Protein AF-A0A067TFC3-F1 (afdb_monomer_lite)

pLDDT: mean 70.79, std 16.37, range [31.55, 97.94]

Radius of gyration: 23.98 Å; chains: 1; bounding box: 52×53×64 Å

Organism: Galerina marginata (strain CBS 339.88) (NCBI:txid685588)

Foldseek 3Di:
DKFFFADDPNDTPDGQEDDDDAAQWEWEWEDDDNTIYIDHIDGDHHQKYKYAYAHQAFTKMFDADQDPPRDGDGDDIDGGQGHRHMDIDRQFDWDWDADDPQDDPPDDPPDDRPGPTQDTHGPSPADPDWDKDWDADPVRDIHIDIDPRCDPDDFDFDDPDPWKTKGWDFADQWEKEFAQDQAKKWKWKPPQDPPDDDTDTDIAHHRGMDIGGHDDWDFIWIWIDDPPDTDTDTDTHGIYIYIHTD

Structure (mmCIF, N/CA/C/O backbone):
data_AF-A0A067TFC3-F1
#
_entry.id   AF-A0A067TFC3-F1
#
loop_
_atom_site.group_PDB
_atom_site.id
_atom_site.type_symbol
_atom_site.label_atom_id
_atom_site.label_alt_id
_atom_site.label_comp_id
_atom_site.label_asym_id
_atom_site.label_entity_id
_atom_site.label_seq_id
_atom_site.pdbx_PDB_ins_code
_atom_site.Cartn_x
_atom_site.Cartn_y
_atom_site.Cartn_z
_atom_site.occupancy
_atom_site.B_iso_or_equiv
_atom_site.auth_seq_id
_atom_site.auth_comp_id
_atom_site.auth_asym_id
_atom_site.auth_atom_id
_atom_site.pdbx_PDB_model_num
ATOM 1 N N . MET A 1 1 ? 2.669 -1.774 -6.667 1.00 86.19 1 MET A N 1
ATOM 2 C CA . MET A 1 1 ? 4.027 -1.509 -7.199 1.00 86.19 1 MET A CA 1
ATOM 3 C C . MET A 1 1 ? 4.358 -2.564 -8.242 1.00 86.19 1 MET A C 1
ATOM 5 O O . MET A 1 1 ? 3.815 -3.659 -8.125 1.00 86.19 1 MET A O 1
ATOM 9 N N . PHE A 1 2 ? 5.259 -2.270 -9.180 1.00 90.62 2 PHE A N 1
ATOM 10 C CA . PHE A 1 2 ? 5.918 -3.289 -10.002 1.00 90.62 2 PHE A CA 1
ATOM 11 C C . PHE A 1 2 ? 7.381 -3.447 -9.591 1.00 90.62 2 PHE A C 1
ATOM 13 O O . PHE A 1 2 ? 8.010 -2.483 -9.161 1.00 90.62 2 PHE A O 1
ATOM 20 N N . ALA A 1 3 ? 7.910 -4.658 -9.730 1.00 90.81 3 ALA A N 1
ATOM 21 C CA . ALA A 1 3 ? 9.308 -4.985 -9.502 1.00 90.81 3 ALA A CA 1
ATOM 22 C C . ALA A 1 3 ? 9.831 -5.900 -10.615 1.00 90.81 3 ALA A C 1
ATOM 24 O O . ALA A 1 3 ? 9.120 -6.784 -11.090 1.00 90.81 3 ALA A O 1
ATOM 25 N N . SER A 1 4 ? 11.082 -5.696 -11.012 1.00 91.44 4 SER A N 1
ATOM 26 C CA . SER A 1 4 ? 11.842 -6.627 -11.839 1.00 91.44 4 SER A CA 1
ATOM 27 C C . SER A 1 4 ? 12.506 -7.615 -10.901 1.00 91.44 4 SER A C 1
ATOM 29 O O . SER A 1 4 ? 13.299 -7.202 -10.058 1.00 91.44 4 SER A O 1
ATOM 31 N N . VAL A 1 5 ? 12.195 -8.898 -11.025 1.00 87.12 5 VAL A N 1
ATOM 32 C CA . VAL A 1 5 ? 12.642 -9.932 -10.088 1.00 87.12 5 VAL A CA 1
ATOM 33 C C . VAL A 1 5 ? 13.413 -11.031 -10.796 1.00 87.12 5 VAL A C 1
ATOM 35 O O . VAL A 1 5 ? 13.107 -11.393 -11.927 1.00 87.12 5 VAL A O 1
ATOM 38 N N . GLN A 1 6 ? 14.379 -11.614 -10.095 1.00 80.56 6 GLN A N 1
ATOM 39 C CA . GLN A 1 6 ? 15.026 -12.846 -10.526 1.00 80.56 6 GLN A CA 1
ATOM 40 C C . GLN A 1 6 ? 14.565 -14.002 -9.640 1.00 80.56 6 GLN A C 1
ATOM 42 O O . GLN A 1 6 ? 14.693 -13.939 -8.415 1.00 80.56 6 GLN A O 1
ATOM 47 N N . VAL A 1 7 ? 14.047 -15.066 -10.255 1.00 68.81 7 VAL A N 1
ATOM 48 C CA . VAL A 1 7 ? 13.660 -16.295 -9.550 1.00 68.81 7 VAL A CA 1
ATOM 49 C C . VAL A 1 7 ? 14.725 -17.364 -9.779 1.00 68.81 7 VAL A C 1
ATOM 51 O O . VAL A 1 7 ? 15.078 -17.655 -10.917 1.00 68.81 7 VAL A O 1
ATOM 54 N N . ASN A 1 8 ? 15.235 -17.964 -8.704 1.00 68.62 8 ASN A N 1
ATOM 55 C CA . ASN A 1 8 ? 16.154 -19.101 -8.760 1.00 68.62 8 ASN A CA 1
ATOM 56 C C . ASN A 1 8 ? 15.687 -20.182 -7.783 1.00 68.62 8 ASN A C 1
ATOM 58 O O . ASN A 1 8 ? 15.404 -19.892 -6.620 1.00 68.62 8 ASN A O 1
ATOM 62 N N . ALA A 1 9 ? 15.588 -21.424 -8.260 1.00 66.19 9 ALA A N 1
ATOM 63 C CA . ALA A 1 9 ? 15.109 -22.569 -7.481 1.00 66.19 9 ALA A CA 1
ATOM 64 C C . ALA A 1 9 ? 13.787 -22.296 -6.722 1.00 66.19 9 ALA A C 1
ATOM 66 O O . ALA A 1 9 ? 13.619 -22.713 -5.580 1.00 66.19 9 ALA A O 1
ATOM 67 N N . GLY A 1 10 ? 12.863 -21.552 -7.345 1.00 59.19 10 GLY A N 1
ATOM 68 C CA . GLY A 1 10 ? 11.564 -21.195 -6.760 1.00 59.19 10 GLY A CA 1
ATOM 69 C C . GLY A 1 10 ? 11.588 -20.044 -5.748 1.00 59.19 10 GLY A C 1
ATOM 70 O O . GLY A 1 10 ? 10.529 -19.660 -5.263 1.00 59.19 10 GLY A O 1
ATOM 71 N N . ASN A 1 11 ? 12.753 -19.460 -5.458 1.00 62.19 11 ASN A N 1
ATOM 72 C CA . ASN A 1 11 ? 12.893 -18.316 -4.558 1.00 62.19 11 ASN A CA 1
ATOM 73 C C . ASN A 1 11 ? 13.151 -17.033 -5.347 1.00 62.19 11 ASN A C 1
ATOM 75 O O . ASN A 1 11 ? 13.903 -17.035 -6.322 1.00 62.19 11 ASN A O 1
ATOM 79 N N . ILE A 1 12 ? 12.568 -15.924 -4.894 1.00 65.06 12 ILE A N 1
ATOM 80 C CA . ILE A 1 12 ? 12.909 -14.592 -5.398 1.00 65.06 12 ILE A CA 1
ATOM 81 C C . ILE A 1 12 ? 14.262 -14.215 -4.795 1.00 65.06 12 ILE A C 1
ATOM 83 O O . ILE A 1 12 ? 14.391 -14.086 -3.582 1.00 65.06 12 ILE A O 1
ATOM 87 N N . VAL A 1 13 ? 15.281 -14.088 -5.640 1.00 63.25 13 VAL A N 1
ATOM 88 C CA . VAL A 1 13 ? 16.670 -13.874 -5.208 1.00 63.25 13 VAL A CA 1
ATOM 89 C C . VAL A 1 13 ? 16.984 -12.388 -5.054 1.00 63.25 13 VAL A C 1
ATOM 91 O O . VAL A 1 13 ? 17.809 -12.015 -4.226 1.00 63.25 13 VAL A O 1
ATOM 94 N N . SER A 1 14 ? 16.337 -11.531 -5.848 1.00 63.28 14 SER A N 1
ATOM 95 C CA . SER A 1 14 ? 16.530 -10.079 -5.820 1.00 63.28 14 SER A CA 1
ATOM 96 C C . SER A 1 14 ? 15.469 -9.373 -6.669 1.00 63.28 14 SER A C 1
ATOM 98 O O . SER A 1 14 ? 15.063 -9.904 -7.708 1.00 63.28 14 SER A O 1
ATOM 100 N N . ALA A 1 15 ? 15.054 -8.175 -6.242 1.00 61.31 15 ALA A N 1
ATOM 101 C CA . ALA A 1 15 ? 14.447 -7.189 -7.127 1.00 61.31 15 ALA A CA 1
ATOM 102 C C . ALA A 1 15 ? 15.552 -6.266 -7.672 1.00 61.31 15 ALA A C 1
ATOM 104 O O . ALA A 1 15 ? 16.223 -5.588 -6.896 1.00 61.31 15 ALA A O 1
ATOM 105 N N . MET A 1 16 ? 15.762 -6.256 -8.990 1.00 72.88 16 MET A N 1
ATOM 106 C CA . MET A 1 16 ? 16.801 -5.441 -9.640 1.00 72.88 16 MET A CA 1
ATOM 107 C C . MET A 1 16 ? 16.368 -3.987 -9.856 1.00 72.88 16 MET A C 1
ATOM 109 O O . MET A 1 16 ? 17.207 -3.096 -9.955 1.00 72.88 16 MET A O 1
ATOM 113 N N . ALA A 1 17 ? 15.060 -3.758 -9.934 1.00 88.06 17 ALA A N 1
ATOM 114 C CA . ALA A 1 17 ? 14.443 -2.445 -10.028 1.00 88.06 17 ALA A CA 1
ATOM 115 C C . ALA A 1 17 ? 12.996 -2.533 -9.554 1.00 88.06 17 ALA A C 1
ATOM 117 O O . ALA A 1 17 ? 12.361 -3.582 -9.686 1.00 88.06 17 ALA A O 1
ATOM 118 N N . ASP A 1 18 ? 12.453 -1.425 -9.071 1.00 90.88 18 ASP A N 1
ATOM 119 C CA . ASP A 1 18 ? 11.063 -1.341 -8.659 1.00 90.88 18 ASP A CA 1
ATOM 120 C C . ASP A 1 18 ? 10.479 0.054 -8.910 1.00 90.88 18 ASP A C 1
ATOM 122 O O . ASP A 1 18 ? 11.204 1.022 -9.154 1.00 90.88 18 ASP A O 1
ATOM 126 N N . THR A 1 19 ? 9.151 0.138 -8.947 1.00 90.44 19 THR A N 1
ATOM 127 C CA . THR A 1 19 ? 8.434 1.407 -9.064 1.00 90.44 19 THR A CA 1
ATOM 128 C C . THR A 1 19 ? 7.068 1.355 -8.393 1.00 90.44 19 THR A C 1
ATOM 130 O O . THR A 1 19 ? 6.313 0.377 -8.497 1.00 90.44 19 THR A O 1
ATOM 133 N N . VAL A 1 20 ? 6.715 2.448 -7.718 1.00 88.31 20 VAL A N 1
ATOM 134 C CA . VAL A 1 20 ? 5.352 2.676 -7.237 1.00 88.31 20 VAL A CA 1
ATOM 135 C C . VAL A 1 20 ? 4.473 3.004 -8.432 1.00 88.31 20 VAL A C 1
ATOM 137 O O . VAL A 1 20 ? 4.790 3.891 -9.212 1.00 88.31 20 VAL A O 1
ATOM 140 N N . ILE A 1 21 ? 3.345 2.313 -8.542 1.00 83.19 21 ILE A N 1
ATOM 141 C CA . ILE A 1 21 ? 2.355 2.514 -9.595 1.00 83.19 21 ILE A CA 1
ATOM 142 C C . ILE A 1 21 ? 0.960 2.472 -8.970 1.00 83.19 21 ILE A C 1
ATOM 144 O O . ILE A 1 21 ? 0.743 1.732 -8.004 1.00 83.19 21 ILE A O 1
ATOM 148 N N . SER A 1 22 ? 0.050 3.287 -9.495 1.00 84.12 22 SER A N 1
ATOM 149 C CA . SER A 1 22 ? -1.351 3.379 -9.071 1.00 84.12 22 SER A CA 1
ATOM 150 C C . SER A 1 22 ? -2.270 2.776 -10.124 1.00 84.12 22 SER A C 1
ATOM 152 O O . SER A 1 22 ? -1.914 2.723 -11.295 1.00 84.12 22 SER A O 1
ATOM 154 N N . ILE A 1 23 ? -3.466 2.349 -9.719 1.00 81.81 23 ILE A N 1
ATOM 155 C CA . ILE A 1 23 ? -4.477 1.827 -10.650 1.00 81.81 23 ILE A CA 1
ATOM 156 C C . ILE A 1 23 ? -4.798 2.883 -11.706 1.00 81.81 23 ILE A C 1
ATOM 158 O O . ILE A 1 23 ? -4.899 4.069 -11.388 1.00 81.81 23 ILE A O 1
ATOM 162 N N . GLY A 1 24 ? -4.965 2.457 -12.956 1.00 83.94 24 GLY A N 1
ATOM 163 C CA . GLY A 1 24 ? -5.121 3.373 -14.081 1.00 83.94 24 GLY A CA 1
ATOM 164 C C . GLY A 1 24 ? -3.798 3.827 -14.691 1.00 83.94 24 GLY A C 1
ATOM 165 O O . GLY A 1 24 ? -3.805 4.738 -15.519 1.00 83.94 24 GLY A O 1
ATOM 166 N N . GLN A 1 25 ? -2.662 3.271 -14.261 1.00 88.81 25 GLN A N 1
ATOM 167 C CA . GLN A 1 25 ? -1.340 3.663 -14.743 1.00 88.81 25 GLN A CA 1
ATOM 168 C C . GLN A 1 25 ? -0.598 2.500 -15.392 1.00 88.81 25 GLN A C 1
ATOM 170 O O . GLN A 1 25 ? -0.785 1.334 -15.049 1.00 88.81 25 GLN A O 1
ATOM 175 N N . GLN A 1 26 ? 0.322 2.871 -16.279 1.00 94.69 26 GLN A N 1
ATOM 176 C CA . GLN A 1 26 ? 1.249 1.969 -16.944 1.00 94.69 26 GLN A CA 1
ATOM 177 C C . GLN A 1 26 ? 2.702 2.412 -16.758 1.00 94.69 26 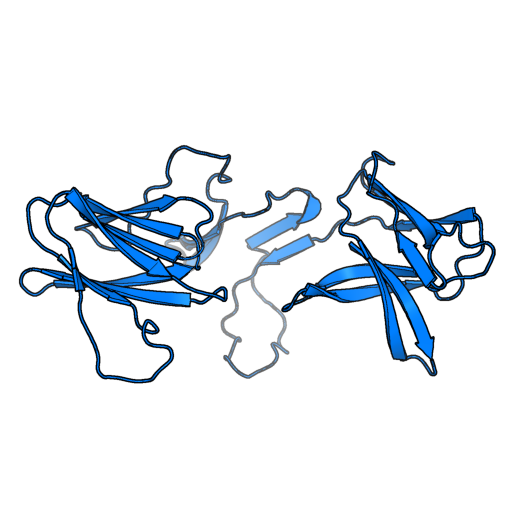GLN A C 1
ATOM 179 O O . GLN A 1 26 ? 3.001 3.600 -16.595 1.00 94.69 26 GLN A O 1
ATOM 184 N N . THR A 1 27 ? 3.624 1.458 -16.827 1.00 96.81 27 THR A N 1
ATOM 185 C CA . THR A 1 27 ? 5.073 1.693 -16.842 1.00 96.81 27 THR A CA 1
ATOM 186 C C . THR A 1 27 ? 5.780 0.747 -17.820 1.00 96.81 27 THR A C 1
ATOM 188 O O . THR A 1 27 ? 5.197 -0.199 -18.351 1.00 96.81 27 THR A O 1
ATOM 191 N N . GLN A 1 28 ? 7.060 1.011 -18.070 1.00 97.94 28 GLN A N 1
ATOM 192 C CA . GLN A 1 28 ? 7.926 0.203 -18.922 1.00 97.94 28 GLN A CA 1
ATOM 193 C C . GLN A 1 28 ? 9.222 -0.107 -18.184 1.00 97.94 28 GLN A C 1
ATOM 195 O O . GLN A 1 28 ? 9.845 0.809 -17.642 1.00 97.94 28 GLN A O 1
ATOM 200 N N . LEU A 1 29 ? 9.640 -1.371 -18.189 1.00 97.25 29 LEU A N 1
ATOM 201 C CA . LEU A 1 29 ? 10.974 -1.778 -17.758 1.00 97.25 29 LEU A CA 1
ATOM 202 C C . LEU A 1 29 ? 11.935 -1.628 -18.940 1.00 97.25 29 LEU A C 1
ATOM 204 O O . LEU A 1 29 ? 11.729 -2.248 -19.975 1.00 97.25 29 LEU A O 1
ATOM 208 N N . VAL A 1 30 ? 12.983 -0.824 -18.799 1.00 96.94 30 VAL A N 1
ATOM 209 C CA . VAL A 1 30 ? 13.967 -0.548 -19.857 1.00 96.94 30 VAL A CA 1
ATOM 210 C C . VAL A 1 30 ? 15.383 -0.825 -19.368 1.00 96.94 30 VAL A C 1
ATOM 212 O O . VAL A 1 30 ? 15.667 -0.736 -18.171 1.00 96.94 30 VAL A O 1
ATOM 215 N N . VAL A 1 31 ? 16.306 -1.093 -20.292 1.00 95.31 31 VAL A N 1
ATOM 216 C CA . VAL A 1 31 ? 17.741 -1.139 -19.973 1.00 95.31 31 VAL A CA 1
ATOM 217 C C . VAL A 1 31 ? 18.256 0.275 -19.699 1.00 95.31 31 VAL A C 1
ATOM 219 O O . VAL A 1 31 ? 17.983 1.218 -20.441 1.00 95.31 31 VAL A O 1
ATOM 222 N N . SER A 1 32 ? 19.022 0.440 -18.623 1.00 91.31 32 SER A N 1
ATOM 223 C CA . SER A 1 32 ? 19.658 1.708 -18.270 1.00 91.31 32 SER A CA 1
ATOM 224 C C . SER A 1 32 ? 20.907 1.474 -17.431 1.00 91.31 32 SER A C 1
ATOM 226 O O . SER A 1 32 ? 20.842 0.848 -16.379 1.00 91.31 32 SER A O 1
ATOM 228 N N . GLY A 1 33 ? 22.043 2.034 -17.857 1.00 79.94 33 GLY A N 1
ATOM 229 C CA . GLY A 1 33 ? 23.266 2.072 -17.045 1.00 79.94 33 GLY A CA 1
ATOM 230 C C . GLY A 1 33 ? 23.825 0.700 -16.645 1.00 79.94 33 GLY A C 1
ATOM 231 O O . GLY A 1 33 ? 24.342 0.567 -15.543 1.00 79.94 33 GLY A O 1
ATOM 232 N N . GLY A 1 34 ? 23.704 -0.316 -17.507 1.00 82.38 34 GLY A N 1
ATOM 233 C CA . GLY A 1 34 ? 24.191 -1.676 -17.231 1.00 82.38 34 GLY A CA 1
ATOM 234 C C . GLY A 1 34 ? 23.239 -2.554 -16.407 1.00 82.38 34 GLY A C 1
ATOM 235 O O . GLY A 1 34 ? 23.582 -3.694 -16.117 1.00 82.38 34 GLY A O 1
ATOM 236 N N . GLY A 1 35 ? 22.052 -2.050 -16.061 1.00 88.94 35 GLY A N 1
ATOM 237 C CA . GLY A 1 35 ? 20.969 -2.816 -15.446 1.00 88.94 35 GLY A CA 1
ATOM 238 C C . GLY A 1 35 ? 19.621 -2.478 -16.077 1.00 88.94 35 GLY A C 1
ATOM 239 O O . GLY A 1 35 ? 19.551 -1.994 -17.210 1.00 88.94 35 GLY A O 1
ATOM 240 N N . VAL A 1 36 ? 18.547 -2.703 -15.325 1.00 92.69 36 VAL A N 1
ATOM 241 C CA . VAL A 1 36 ? 17.178 -2.364 -15.727 1.00 92.69 36 VAL A CA 1
ATOM 242 C C . VAL A 1 36 ? 16.608 -1.276 -14.821 1.00 92.69 36 VAL A C 1
ATOM 244 O O . VAL A 1 36 ? 17.030 -1.121 -13.679 1.00 92.69 36 VAL A O 1
ATOM 247 N N . LYS A 1 37 ? 15.650 -0.502 -15.327 1.00 94.38 37 LYS A N 1
ATOM 248 C CA . LYS A 1 37 ? 14.876 0.465 -14.541 1.00 94.38 37 LYS A CA 1
ATOM 249 C C . LYS A 1 37 ? 13.455 0.551 -15.064 1.00 94.38 37 LYS A C 1
ATOM 251 O O . LYS A 1 37 ? 13.231 0.390 -16.261 1.00 94.38 37 LYS A O 1
ATOM 256 N N . PHE A 1 38 ? 12.516 0.894 -14.197 1.00 94.88 38 PHE A N 1
ATOM 257 C CA . PHE A 1 38 ? 11.198 1.312 -14.653 1.00 94.88 38 PHE A CA 1
ATOM 258 C C . PHE A 1 38 ? 11.201 2.792 -15.036 1.00 94.88 38 PHE A C 1
ATOM 260 O O . PHE A 1 38 ? 11.786 3.629 -14.345 1.00 94.88 38 PHE A O 1
ATOM 267 N N . ASN A 1 39 ? 10.515 3.125 -16.124 1.00 94.19 39 ASN A N 1
ATOM 268 C CA . ASN A 1 39 ? 10.167 4.506 -16.430 1.00 94.19 39 ASN A CA 1
ATOM 269 C C . ASN A 1 39 ? 9.143 5.038 -15.406 1.00 94.19 39 ASN A C 1
ATOM 271 O O . ASN A 1 39 ? 8.367 4.257 -14.840 1.00 94.19 39 ASN A O 1
ATOM 275 N N . PRO A 1 40 ? 9.088 6.362 -15.170 1.00 92.31 40 PRO A N 1
ATOM 276 C CA . PRO A 1 40 ? 8.030 6.953 -14.357 1.00 92.31 40 PRO A CA 1
ATOM 277 C C . PRO A 1 40 ? 6.641 6.528 -14.869 1.00 92.31 40 PRO A C 1
ATOM 279 O O . PRO A 1 40 ? 6.426 6.566 -16.084 1.00 92.31 40 PRO A O 1
ATOM 282 N N . PRO A 1 41 ? 5.708 6.116 -13.989 1.00 93.44 41 PRO A N 1
ATOM 283 C CA . PRO A 1 41 ? 4.374 5.718 -14.417 1.00 93.44 41 PRO A CA 1
ATOM 284 C C . PRO A 1 41 ? 3.646 6.834 -15.168 1.00 93.44 41 PRO A C 1
ATOM 286 O O . PRO A 1 41 ? 3.728 8.010 -14.809 1.00 93.44 41 PRO A O 1
ATOM 289 N N . THR A 1 42 ? 2.889 6.447 -16.187 1.00 91.25 42 THR A N 1
ATOM 290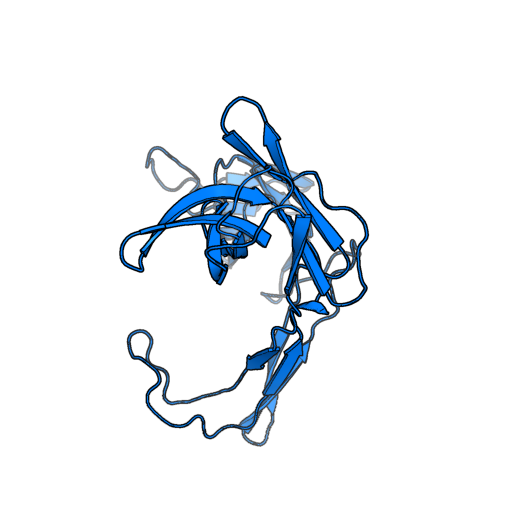 C CA . THR A 1 42 ? 2.037 7.334 -16.990 1.00 91.25 42 THR A CA 1
ATOM 291 C C . THR A 1 42 ? 0.602 6.816 -16.987 1.00 91.25 42 THR A C 1
ATOM 293 O O . THR A 1 42 ? 0.336 5.739 -16.457 1.00 91.25 42 THR A O 1
ATOM 296 N N . ALA A 1 43 ? -0.347 7.582 -17.527 1.00 90.88 43 ALA A N 1
ATOM 297 C CA . ALA A 1 43 ? -1.728 7.116 -17.647 1.00 90.88 43 ALA A CA 1
ATOM 298 C C . ALA A 1 43 ? -1.799 5.855 -18.531 1.00 90.88 43 ALA A C 1
ATOM 300 O O . ALA A 1 43 ? -1.204 5.822 -19.610 1.00 90.88 43 ALA A O 1
ATOM 301 N N . GLY A 1 44 ? -2.505 4.835 -18.048 1.00 90.75 44 GLY A N 1
ATOM 302 C CA . GLY A 1 44 ? -2.730 3.549 -18.708 1.00 90.75 44 GLY A CA 1
ATOM 303 C C . GLY A 1 44 ? -4.220 3.213 -18.763 1.00 90.75 44 GLY A C 1
ATOM 304 O O . GLY A 1 44 ? -5.064 4.114 -18.803 1.00 90.75 44 GLY A O 1
ATOM 305 N N . ASN A 1 45 ? -4.546 1.922 -18.753 1.00 85.62 45 ASN A N 1
ATOM 306 C CA . ASN A 1 45 ? -5.931 1.461 -18.796 1.00 85.62 45 ASN A CA 1
ATOM 307 C C . ASN A 1 45 ? -6.628 1.627 -17.442 1.00 85.62 45 ASN A C 1
ATOM 309 O O . ASN A 1 45 ? -6.088 1.288 -16.390 1.00 85.62 45 ASN A O 1
ATOM 313 N N . ALA A 1 46 ? -7.861 2.136 -17.457 1.00 79.81 46 ALA A N 1
ATOM 314 C CA . ALA A 1 46 ? -8.641 2.329 -16.240 1.00 79.81 46 ALA A CA 1
ATOM 315 C C . ALA A 1 46 ? -8.910 0.992 -15.528 1.00 79.81 46 ALA A C 1
ATOM 317 O O . ALA A 1 46 ? -9.415 0.057 -16.138 1.00 79.81 46 ALA A O 1
ATOM 318 N N . GLY A 1 47 ? -8.630 0.929 -14.223 1.00 75.69 47 GLY A N 1
ATOM 319 C CA . GLY A 1 47 ? -8.838 -0.279 -13.413 1.00 75.69 47 GLY A CA 1
ATOM 320 C C . GLY A 1 47 ? -7.660 -1.259 -13.410 1.00 75.69 47 GLY A C 1
ATOM 321 O O . GLY A 1 47 ? -7.641 -2.167 -12.581 1.00 75.69 47 GLY A O 1
ATOM 322 N N . GLU A 1 48 ? -6.652 -1.031 -14.250 1.00 82.69 48 GLU A N 1
ATOM 323 C CA . GLU A 1 48 ? -5.517 -1.936 -14.428 1.00 82.69 48 GLU A CA 1
ATOM 324 C C . GLU A 1 48 ? -4.205 -1.315 -13.929 1.00 82.69 48 GLU A C 1
ATOM 326 O O . GLU A 1 48 ? -4.072 -0.097 -13.755 1.00 82.69 48 GLU A O 1
ATOM 331 N N . LEU A 1 49 ? -3.239 -2.186 -13.652 1.00 87.25 49 LEU A N 1
ATOM 332 C CA . LEU A 1 49 ? -1.833 -1.855 -13.469 1.00 87.25 49 LEU A CA 1
ATOM 333 C C . LEU A 1 49 ? -1.056 -2.541 -14.587 1.00 87.25 49 LEU A C 1
ATOM 335 O O . LEU A 1 49 ? -1.023 -3.773 -14.623 1.00 87.25 49 LEU A O 1
ATOM 339 N N . ASP A 1 50 ? -0.379 -1.760 -15.428 1.00 93.06 50 ASP A N 1
ATOM 340 C CA . ASP A 1 50 ? 0.323 -2.312 -16.588 1.00 93.06 50 ASP A CA 1
ATOM 341 C C . ASP A 1 50 ? 1.838 -2.133 -16.473 1.00 93.06 50 ASP A C 1
ATOM 343 O O . ASP A 1 50 ? 2.342 -1.053 -16.141 1.00 93.06 50 ASP A O 1
ATOM 347 N N . ALA A 1 51 ? 2.587 -3.185 -16.795 1.00 95.94 51 ALA A N 1
ATOM 348 C CA . ALA A 1 51 ? 4.031 -3.107 -16.979 1.00 95.94 51 ALA A CA 1
ATOM 349 C C . ALA A 1 51 ? 4.441 -3.819 -18.262 1.00 95.94 51 ALA A C 1
ATOM 351 O O . ALA A 1 51 ? 4.171 -5.004 -18.440 1.00 95.94 51 ALA A O 1
ATOM 352 N N . THR A 1 52 ? 5.128 -3.095 -19.143 1.00 97.75 52 THR A N 1
ATOM 353 C CA . THR A 1 52 ? 5.669 -3.658 -20.385 1.00 97.75 52 THR A CA 1
ATOM 354 C C . THR A 1 52 ? 7.163 -3.888 -20.247 1.00 97.75 52 THR A C 1
ATOM 356 O O . THR A 1 52 ? 7.895 -2.993 -19.815 1.00 97.75 52 THR A O 1
ATOM 359 N N . ASN A 1 53 ? 7.627 -5.076 -20.617 1.00 97.19 53 ASN A N 1
ATOM 360 C CA . ASN A 1 53 ? 9.052 -5.341 -20.712 1.00 97.19 53 ASN A CA 1
ATOM 361 C C . ASN A 1 53 ? 9.603 -4.755 -22.022 1.00 97.19 53 ASN A C 1
ATOM 363 O O . ASN A 1 53 ? 9.168 -5.146 -23.092 1.00 97.19 53 ASN A O 1
ATOM 367 N N . MET A 1 54 ? 10.559 -3.834 -21.949 1.00 97.38 54 MET A N 1
ATOM 368 C CA . MET A 1 54 ? 11.205 -3.188 -23.099 1.00 97.38 54 MET A CA 1
ATOM 369 C C . MET A 1 54 ? 12.735 -3.333 -23.021 1.00 97.38 54 MET A C 1
ATOM 371 O O . MET A 1 54 ? 13.478 -2.428 -23.408 1.00 97.38 54 MET A O 1
ATOM 375 N N . THR A 1 55 ? 13.233 -4.425 -22.433 1.00 95.38 55 THR A N 1
ATOM 376 C CA . THR A 1 55 ? 14.674 -4.616 -22.205 1.00 95.38 55 THR A CA 1
ATOM 377 C C . THR A 1 55 ? 15.408 -5.298 -23.359 1.00 95.38 55 THR A C 1
ATOM 379 O O . THR A 1 55 ? 16.636 -5.324 -23.350 1.00 95.38 55 THR A O 1
ATOM 382 N N . GLY A 1 56 ? 14.686 -5.831 -24.348 1.00 94.31 56 GLY A N 1
ATOM 383 C CA . GLY A 1 56 ? 15.240 -6.643 -25.436 1.00 94.31 56 GLY A CA 1
ATOM 384 C C . GLY A 1 56 ? 15.401 -8.132 -25.106 1.00 94.31 56 GLY A C 1
ATOM 385 O O . GLY A 1 56 ? 15.669 -8.909 -26.012 1.00 94.31 56 GLY A O 1
ATOM 386 N N . GLU A 1 57 ? 15.193 -8.538 -23.852 1.00 92.69 57 GLU A N 1
ATOM 387 C CA . GLU A 1 57 ? 15.358 -9.913 -23.358 1.00 92.69 57 GLU A CA 1
ATOM 388 C C . GLU A 1 57 ? 14.170 -10.302 -22.470 1.00 92.69 57 GLU A C 1
ATOM 390 O O . GLU A 1 57 ? 13.472 -9.427 -21.955 1.00 92.69 57 GLU A O 1
ATOM 395 N N . ASP A 1 58 ? 13.957 -11.593 -22.220 1.00 92.12 58 ASP A N 1
ATOM 396 C CA . ASP A 1 58 ? 12.948 -12.047 -21.256 1.00 92.12 58 ASP A CA 1
ATOM 397 C C . ASP A 1 58 ? 13.280 -11.542 -19.842 1.00 92.12 58 ASP A C 1
ATOM 399 O O . ASP A 1 58 ? 14.434 -11.568 -19.406 1.00 92.12 58 ASP A O 1
ATOM 403 N N . GLN A 1 59 ? 12.266 -11.071 -19.110 1.00 91.56 59 GLN A N 1
ATOM 404 C CA . GLN A 1 59 ? 12.427 -10.564 -17.746 1.00 91.56 59 GLN A CA 1
ATOM 405 C C . GLN A 1 59 ? 11.418 -11.176 -16.785 1.00 91.56 59 GLN A C 1
ATOM 407 O O . GLN A 1 59 ? 10.251 -11.392 -17.119 1.00 91.56 59 GLN A O 1
ATOM 412 N N . GLY A 1 60 ? 11.861 -11.372 -15.545 1.00 89.94 60 GLY A N 1
ATOM 413 C CA . GLY A 1 60 ? 10.959 -11.629 -14.439 1.00 89.94 60 GLY A CA 1
ATOM 414 C C . GLY A 1 60 ? 10.320 -10.324 -13.974 1.00 89.94 60 GLY A C 1
ATOM 415 O O . GLY A 1 60 ? 11.020 -9.399 -13.565 1.00 89.94 60 GLY A O 1
ATOM 416 N N . LEU A 1 61 ? 8.995 -10.244 -14.003 1.00 91.56 61 LEU A N 1
ATOM 417 C CA . LEU A 1 61 ? 8.231 -9.111 -13.488 1.00 91.56 61 LEU A CA 1
ATOM 418 C C . LEU A 1 61 ? 7.320 -9.561 -12.353 1.00 91.56 61 LEU A C 1
ATOM 420 O O . LEU A 1 61 ? 6.829 -10.687 -12.333 1.00 91.56 61 LEU A O 1
ATOM 424 N N . ALA A 1 62 ? 7.063 -8.667 -11.411 1.00 89.12 62 ALA A N 1
ATOM 425 C CA . ALA A 1 62 ? 6.179 -8.933 -10.296 1.00 89.12 62 ALA A CA 1
ATOM 426 C C . ALA A 1 62 ? 5.346 -7.714 -9.924 1.00 89.12 62 ALA A C 1
ATOM 428 O O . ALA A 1 62 ? 5.839 -6.588 -9.969 1.00 89.12 62 ALA A O 1
ATOM 429 N N . VAL A 1 63 ? 4.110 -7.950 -9.485 1.00 86.75 63 VAL A N 1
ATOM 430 C CA . VAL A 1 63 ? 3.264 -6.937 -8.843 1.00 86.75 63 VAL A CA 1
ATOM 431 C C . VAL A 1 63 ? 3.160 -7.240 -7.354 1.00 86.75 63 VAL A C 1
ATOM 433 O O . VAL A 1 63 ? 3.093 -8.400 -6.941 1.00 86.75 63 VAL A O 1
ATOM 436 N N . GLY A 1 64 ? 3.161 -6.198 -6.530 1.00 82.00 64 GLY A N 1
ATOM 437 C CA . GLY A 1 64 ? 3.080 -6.351 -5.082 1.00 82.00 64 GLY A CA 1
ATOM 438 C C . GLY A 1 64 ? 3.015 -5.031 -4.329 1.00 82.00 64 GLY A C 1
ATOM 439 O O . GLY A 1 64 ? 2.624 -3.988 -4.873 1.00 82.00 64 GLY A O 1
ATOM 440 N N . PHE A 1 65 ? 3.423 -5.090 -3.066 1.00 78.69 65 PHE A N 1
ATOM 441 C CA . PHE A 1 65 ? 3.390 -3.977 -2.122 1.00 78.69 65 PHE A CA 1
ATOM 442 C C . PHE A 1 65 ? 4.799 -3.525 -1.761 1.00 78.69 65 PHE A C 1
ATOM 444 O O . PHE A 1 65 ? 5.730 -4.321 -1.791 1.00 78.69 65 PHE A O 1
ATOM 451 N N . ILE A 1 66 ? 4.941 -2.265 -1.354 1.00 75.88 66 ILE A N 1
ATOM 452 C CA . ILE A 1 66 ? 6.147 -1.832 -0.648 1.00 75.88 66 ILE A CA 1
ATOM 453 C C . ILE A 1 66 ? 6.002 -2.262 0.809 1.00 75.88 66 ILE A C 1
ATOM 455 O O . ILE A 1 66 ? 5.058 -1.854 1.485 1.00 75.88 66 ILE A O 1
ATOM 459 N N . GLY A 1 67 ? 6.914 -3.117 1.259 1.00 65.81 67 GLY A N 1
ATOM 460 C CA . GLY A 1 67 ? 7.017 -3.552 2.642 1.00 65.81 67 GLY A CA 1
ATOM 461 C C . GLY A 1 67 ? 7.654 -2.498 3.546 1.00 65.81 67 GLY A 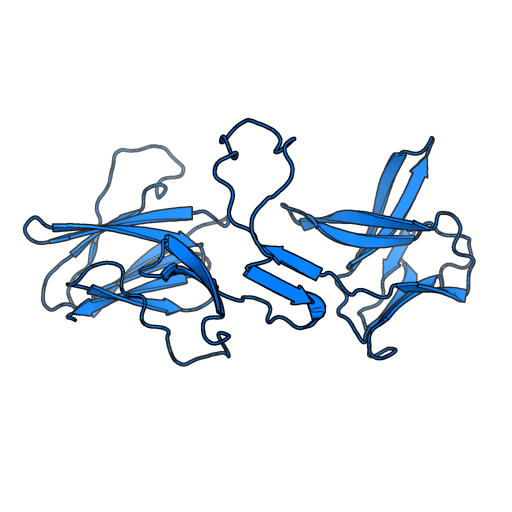C 1
ATOM 462 O O . GLY A 1 67 ? 8.088 -1.424 3.117 1.00 65.81 67 GLY A O 1
ATOM 463 N N . GLU A 1 68 ? 7.726 -2.826 4.831 1.00 61.81 68 GLU A N 1
ATOM 464 C CA . GLU A 1 68 ? 8.423 -2.006 5.817 1.00 61.81 68 GLU A CA 1
ATOM 465 C C . GLU A 1 68 ? 9.903 -1.829 5.430 1.00 61.81 68 GLU A C 1
ATOM 467 O O . GLU A 1 68 ? 10.543 -2.743 4.910 1.00 61.81 68 GLU A O 1
ATOM 472 N N . GLY A 1 69 ? 10.437 -0.620 5.616 1.00 69.19 69 GLY A N 1
ATOM 473 C CA . GLY A 1 69 ? 11.791 -0.275 5.169 1.00 69.19 69 GLY A CA 1
ATOM 474 C C . GLY A 1 69 ? 11.922 0.039 3.673 1.00 69.19 69 GLY A C 1
ATOM 475 O O . GLY A 1 69 ? 13.026 0.318 3.220 1.00 69.19 69 GLY A O 1
ATOM 476 N N . GLY A 1 70 ? 10.822 0.045 2.908 1.00 71.69 70 GLY A N 1
ATOM 477 C CA . GLY A 1 70 ? 10.821 0.467 1.502 1.00 71.69 70 GLY A CA 1
ATOM 478 C C . GLY A 1 70 ? 11.140 -0.641 0.497 1.00 71.69 70 GLY A C 1
ATOM 479 O O . GLY A 1 70 ? 11.231 -0.364 -0.694 1.00 71.69 70 GLY A O 1
ATOM 480 N N . PHE A 1 71 ? 11.289 -1.888 0.946 1.00 73.25 71 PHE A N 1
ATOM 481 C CA . PHE A 1 71 ? 11.624 -3.009 0.070 1.00 73.25 71 PHE A CA 1
ATOM 482 C C . PHE A 1 71 ? 10.393 -3.559 -0.664 1.00 73.25 71 PHE A C 1
ATOM 484 O O . PHE A 1 71 ? 9.317 -3.655 -0.066 1.00 73.25 71 PHE A O 1
ATOM 491 N N . PRO A 1 72 ? 10.524 -3.972 -1.937 1.00 77.50 72 PRO A N 1
ATOM 492 C CA . PRO A 1 72 ? 9.432 -4.613 -2.653 1.00 77.50 72 PRO A CA 1
ATOM 493 C C . PRO A 1 72 ? 9.072 -5.962 -2.021 1.00 77.50 72 PRO A C 1
ATOM 495 O O . PRO A 1 72 ? 9.941 -6.791 -1.761 1.00 77.50 72 PRO A O 1
ATOM 498 N N . ASN A 1 73 ? 7.775 -6.197 -1.825 1.00 79.81 73 ASN A N 1
ATOM 499 C CA . ASN A 1 73 ? 7.191 -7.463 -1.393 1.00 79.81 73 ASN A CA 1
ATOM 500 C C . ASN A 1 73 ? 6.270 -8.001 -2.511 1.00 79.81 73 ASN A C 1
ATOM 502 O O . ASN A 1 73 ? 5.101 -7.599 -2.601 1.00 79.81 73 ASN A O 1
ATOM 506 N N . PRO A 1 74 ? 6.810 -8.833 -3.423 1.00 78.62 74 PRO A N 1
ATOM 507 C CA . PRO A 1 74 ? 6.076 -9.400 -4.552 1.00 78.62 74 PRO A CA 1
ATOM 508 C C . PRO A 1 74 ? 4.892 -10.266 -4.106 1.00 78.62 74 PRO A C 1
ATOM 510 O O . PRO A 1 74 ? 5.046 -11.125 -3.244 1.00 78.62 74 PRO A O 1
ATOM 513 N N . LEU A 1 75 ? 3.728 -10.083 -4.732 1.00 76.75 75 LEU A N 1
ATOM 514 C CA . LEU A 1 75 ? 2.537 -10.911 -4.507 1.00 76.75 75 LEU A CA 1
ATOM 515 C C . LEU A 1 75 ? 2.306 -11.896 -5.659 1.00 76.75 75 LEU A C 1
ATOM 517 O O . LEU A 1 75 ? 2.026 -13.068 -5.427 1.00 76.75 75 LEU A O 1
ATOM 521 N N . LEU A 1 76 ? 2.431 -11.418 -6.898 1.00 81.25 76 LEU A N 1
ATOM 522 C CA . LEU A 1 76 ? 2.339 -12.230 -8.111 1.00 81.25 76 LEU A CA 1
ATOM 523 C C . LEU A 1 76 ? 3.601 -12.023 -8.940 1.00 81.25 76 LEU A C 1
ATOM 525 O O . LEU A 1 76 ? 4.083 -10.896 -9.058 1.00 81.25 76 LEU A O 1
ATOM 529 N N . VAL A 1 77 ? 4.125 -13.111 -9.503 1.00 83.94 77 VAL A N 1
ATOM 530 C CA . VAL A 1 77 ? 5.386 -13.132 -10.251 1.00 83.94 77 VAL A CA 1
ATOM 531 C C . VAL A 1 77 ? 5.188 -13.835 -11.588 1.00 83.94 77 VAL A C 1
ATOM 533 O O . VAL A 1 77 ? 4.681 -14.954 -11.640 1.00 83.94 77 VAL A O 1
ATOM 536 N N . TRP A 1 78 ? 5.676 -13.208 -12.653 1.00 87.75 78 TRP A N 1
ATOM 537 C CA . TRP A 1 78 ? 5.800 -13.759 -13.996 1.00 87.75 78 TRP A CA 1
ATOM 538 C C . TRP A 1 78 ? 7.283 -13.866 -14.330 1.00 87.75 78 TRP A C 1
ATOM 540 O O . TRP A 1 78 ? 7.979 -12.860 -14.341 1.00 87.75 78 TRP A O 1
ATOM 550 N N . GLN A 1 79 ? 7.790 -15.076 -14.564 1.00 85.38 79 GLN A N 1
ATOM 551 C CA . GLN A 1 79 ? 9.241 -15.310 -14.650 1.00 85.38 79 GLN A CA 1
ATOM 552 C C . GLN A 1 79 ? 9.843 -14.990 -16.025 1.00 85.38 79 GLN A C 1
ATOM 554 O O . GLN A 1 79 ? 11.005 -14.610 -16.084 1.00 85.38 79 GLN A O 1
ATOM 559 N N . ASN A 1 80 ? 9.058 -15.124 -17.099 1.00 88.19 80 ASN A N 1
ATOM 560 C CA . ASN A 1 80 ? 9.524 -14.995 -18.483 1.00 88.19 80 ASN A CA 1
ATOM 561 C C . ASN A 1 80 ? 8.587 -14.072 -19.272 1.00 88.19 80 ASN A C 1
ATOM 563 O O . ASN A 1 80 ? 7.861 -14.505 -20.167 1.00 88.19 80 ASN A O 1
ATOM 567 N N . VAL A 1 81 ? 8.527 -12.799 -18.884 1.00 92.25 81 VAL A N 1
ATOM 568 C CA . VAL A 1 81 ? 7.811 -11.791 -19.668 1.00 92.25 81 VAL A CA 1
ATOM 569 C C . VAL A 1 81 ? 8.702 -11.410 -20.840 1.00 92.25 81 VAL A C 1
ATOM 571 O O . VAL A 1 81 ? 9.718 -10.746 -20.646 1.00 92.25 81 VAL A O 1
ATOM 574 N N . GLY A 1 82 ? 8.344 -11.860 -22.042 1.00 94.12 82 GLY A N 1
ATOM 575 C CA . GLY A 1 82 ? 9.114 -11.561 -23.251 1.00 94.12 82 GLY A CA 1
ATOM 576 C C . GLY A 1 82 ? 9.215 -10.067 -23.558 1.00 94.12 82 GLY A C 1
ATOM 577 O O . GLY A 1 82 ? 8.403 -9.272 -23.080 1.00 94.12 82 GLY A O 1
ATOM 578 N N . ASN A 1 83 ? 10.214 -9.682 -24.350 1.00 96.62 83 ASN A N 1
ATOM 579 C CA . ASN A 1 83 ? 10.345 -8.300 -24.811 1.00 96.62 83 ASN A CA 1
ATOM 580 C C . ASN A 1 83 ? 9.069 -7.838 -25.541 1.00 96.62 83 ASN A C 1
ATOM 582 O O . ASN A 1 83 ? 8.457 -8.609 -26.275 1.00 96.62 83 ASN A O 1
ATOM 586 N N . GLU A 1 84 ? 8.687 -6.584 -25.320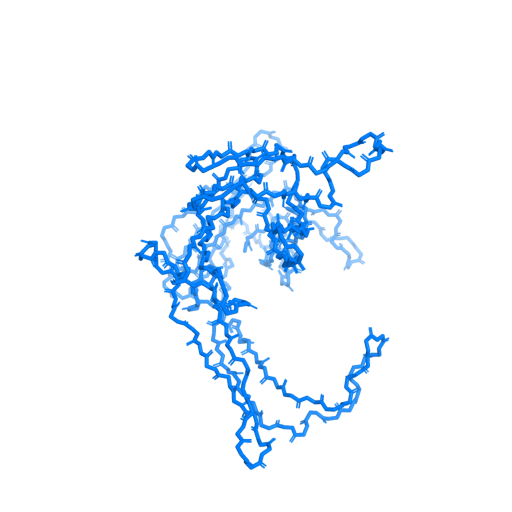 1.00 96.81 84 GLU A N 1
ATOM 587 C CA . GLU A 1 84 ? 7.455 -5.923 -25.775 1.00 96.81 84 GLU A CA 1
ATOM 588 C C . GLU A 1 84 ? 6.142 -6.526 -25.251 1.00 96.81 84 GLU A C 1
ATOM 590 O O . GLU A 1 84 ? 5.071 -5.994 -25.540 1.00 96.81 84 GLU A O 1
ATOM 595 N N . ASN A 1 85 ? 6.190 -7.570 -24.417 1.00 96.69 85 ASN A N 1
ATOM 596 C CA . ASN A 1 85 ? 4.990 -8.089 -23.772 1.00 96.69 85 ASN A CA 1
ATOM 597 C C . ASN A 1 85 ? 4.629 -7.269 -22.530 1.00 96.69 85 ASN A C 1
ATOM 599 O O . ASN A 1 85 ? 5.482 -6.875 -21.725 1.00 96.69 85 ASN A O 1
ATOM 603 N N . THR A 1 86 ? 3.326 -7.072 -22.356 1.00 94.50 86 THR A N 1
ATOM 604 C CA . THR A 1 86 ? 2.735 -6.377 -21.215 1.00 94.50 86 THR A CA 1
ATOM 605 C C . THR A 1 86 ? 2.126 -7.384 -20.252 1.00 94.50 86 THR A C 1
ATOM 607 O O . THR A 1 86 ? 1.384 -8.277 -20.658 1.00 94.50 86 THR A O 1
ATOM 610 N N . ILE A 1 87 ? 2.413 -7.220 -18.962 1.00 91.56 87 ILE A N 1
ATOM 611 C CA . ILE A 1 87 ? 1.607 -7.822 -17.904 1.00 91.56 87 ILE A CA 1
ATOM 612 C C . ILE A 1 87 ? 0.544 -6.823 -17.466 1.00 91.56 87 ILE A C 1
ATOM 614 O O . ILE A 1 87 ? 0.847 -5.654 -17.221 1.00 91.56 87 ILE A O 1
ATOM 618 N N . GLN A 1 88 ? -0.685 -7.312 -17.359 1.00 88.62 88 GLN A N 1
ATOM 619 C CA . GLN A 1 88 ? -1.820 -6.569 -16.832 1.00 88.62 88 GLN A CA 1
ATOM 620 C C . GLN A 1 88 ? -2.218 -7.218 -15.514 1.00 88.62 88 GLN A C 1
ATOM 622 O O . GLN A 1 88 ? -2.475 -8.424 -15.452 1.00 88.62 88 GLN A O 1
ATOM 627 N N . ALA A 1 89 ? -2.223 -6.429 -14.448 1.00 79.50 89 ALA A N 1
ATOM 628 C CA . ALA A 1 89 ? -2.698 -6.866 -13.150 1.00 79.50 89 ALA A CA 1
ATOM 629 C C . ALA A 1 89 ? -3.969 -6.095 -12.799 1.00 79.50 89 ALA A C 1
ATOM 631 O O . ALA A 1 89 ? -3.929 -4.895 -12.518 1.00 79.50 89 ALA A O 1
ATOM 632 N N . GLU A 1 90 ? -5.096 -6.802 -12.769 1.00 73.75 90 GLU A N 1
ATOM 633 C CA . GLU A 1 90 ? -6.295 -6.300 -12.112 1.00 73.75 90 GLU A CA 1
ATOM 634 C C . GLU A 1 90 ? -6.054 -6.306 -10.602 1.00 73.75 90 GLU A C 1
ATOM 636 O O . GLU A 1 90 ? -5.745 -7.336 -9.997 1.00 73.75 90 GLU A O 1
ATOM 641 N N . PHE A 1 91 ? -6.168 -5.136 -9.980 1.00 66.88 91 PHE A N 1
ATOM 642 C CA . PHE A 1 91 ? -5.956 -4.992 -8.549 1.00 66.88 91 PHE A CA 1
ATOM 643 C C . PHE A 1 91 ? -7.252 -4.546 -7.875 1.00 66.88 91 PHE A C 1
ATOM 645 O O . PHE A 1 91 ? -7.529 -3.357 -7.729 1.00 66.88 91 PHE A O 1
ATOM 652 N N . THR A 1 92 ? -8.044 -5.529 -7.437 1.00 69.50 92 THR A N 1
ATOM 653 C CA . THR A 1 92 ? -9.274 -5.333 -6.649 1.00 69.50 92 THR A CA 1
ATOM 654 C C . THR A 1 92 ? -9.129 -5.899 -5.229 1.00 69.50 92 THR A C 1
ATOM 656 O O . THR A 1 92 ? -9.846 -6.829 -4.849 1.00 69.50 92 THR A O 1
ATOM 659 N N . PRO A 1 93 ? -8.166 -5.414 -4.428 1.00 65.19 93 PRO A N 1
ATOM 660 C CA . PRO A 1 93 ? -7.950 -5.909 -3.074 1.00 65.19 93 PRO A CA 1
ATOM 661 C C . PRO A 1 93 ? -9.168 -5.636 -2.183 1.00 65.19 93 PRO A C 1
ATOM 663 O O . PRO A 1 93 ? -9.452 -4.494 -1.836 1.00 65.19 93 PRO A O 1
ATOM 666 N N . ILE A 1 94 ? -9.874 -6.679 -1.758 1.00 73.44 94 ILE A N 1
ATOM 667 C CA . ILE A 1 94 ? -10.988 -6.525 -0.822 1.00 73.44 94 ILE A CA 1
ATOM 668 C C . ILE A 1 94 ? -10.475 -6.643 0.615 1.00 73.44 94 ILE A C 1
ATOM 670 O O . ILE A 1 94 ? -10.023 -7.709 1.030 1.00 73.44 94 ILE A O 1
ATOM 674 N N . ILE A 1 95 ? -10.587 -5.569 1.400 1.00 70.25 95 ILE A N 1
ATOM 675 C CA . ILE A 1 95 ? -10.454 -5.649 2.855 1.00 70.25 95 ILE A CA 1
ATOM 676 C C . ILE A 1 95 ? -11.776 -6.115 3.451 1.00 70.25 95 ILE A C 1
ATOM 678 O O . ILE A 1 95 ? -12.834 -5.550 3.168 1.00 70.25 95 ILE A O 1
ATOM 682 N N . SER A 1 96 ? -11.700 -7.152 4.281 1.00 78.44 96 SER A N 1
ATOM 683 C CA . SER A 1 96 ? -12.831 -7.627 5.070 1.00 78.44 96 SER A CA 1
ATOM 684 C C . SER A 1 96 ? -12.514 -7.525 6.556 1.00 78.44 96 SER A C 1
ATOM 686 O O . SER A 1 96 ? -11.423 -7.913 6.972 1.00 78.44 96 SER A O 1
ATOM 688 N N . ALA A 1 97 ? -13.457 -7.024 7.353 1.00 76.88 97 ALA A N 1
ATOM 689 C CA . ALA A 1 97 ? -13.322 -6.967 8.808 1.00 76.88 97 ALA A CA 1
ATOM 690 C C . ALA A 1 97 ? -14.459 -7.713 9.506 1.00 76.88 97 ALA A C 1
ATOM 692 O O . ALA A 1 97 ? -15.612 -7.673 9.071 1.00 76.88 97 ALA A O 1
ATOM 693 N N . TYR A 1 98 ? -14.112 -8.357 10.616 1.00 82.06 98 TYR A N 1
ATOM 694 C CA . TYR A 1 98 ? -14.979 -9.215 11.416 1.00 82.06 98 TYR A CA 1
ATOM 695 C C . TYR A 1 98 ? -14.642 -9.034 12.897 1.00 82.06 98 TYR A C 1
ATOM 697 O O . TYR A 1 98 ? -13.545 -8.586 13.233 1.00 82.06 98 TYR A O 1
ATOM 705 N N . VAL A 1 99 ? -15.552 -9.434 13.783 1.00 78.06 99 VAL A N 1
ATOM 706 C CA . VAL A 1 99 ? -15.283 -9.530 15.227 1.00 78.06 99 VAL A CA 1
ATOM 707 C C . VAL A 1 99 ? -15.285 -10.999 15.634 1.00 78.06 99 VAL A C 1
ATOM 709 O O . VAL A 1 99 ? -16.193 -11.740 15.267 1.00 78.06 99 VAL A O 1
ATOM 712 N N . THR A 1 100 ? -14.279 -11.439 16.385 1.00 74.00 100 THR A N 1
ATOM 713 C CA . THR A 1 100 ? -14.226 -12.800 16.934 1.00 74.00 100 THR A CA 1
ATOM 714 C C . THR A 1 100 ? -13.769 -12.772 18.388 1.00 74.00 100 THR A C 1
ATOM 716 O O . THR A 1 100 ? -12.902 -11.979 18.752 1.00 74.00 100 THR A O 1
ATOM 719 N N . SER A 1 101 ? -14.360 -13.635 19.215 1.00 72.56 101 SER A N 1
ATOM 720 C CA . SER A 1 101 ? -13.907 -13.915 20.584 1.00 72.56 101 SER A CA 1
ATOM 721 C C . SER A 1 101 ? -12.678 -14.819 20.626 1.00 72.56 101 SER A C 1
ATOM 723 O O . SER A 1 101 ? -12.025 -14.918 21.660 1.00 72.56 101 SER A O 1
ATOM 725 N N . ASP A 1 102 ? -12.363 -15.477 19.512 1.00 66.81 102 ASP A N 1
ATOM 726 C CA . ASP A 1 102 ? -11.405 -16.583 19.471 1.00 66.81 102 ASP A CA 1
ATOM 727 C C . ASP A 1 102 ? -9.973 -16.101 19.195 1.00 66.81 102 ASP A C 1
ATOM 729 O O . ASP A 1 102 ? -9.049 -16.903 19.061 1.00 66.81 102 ASP A O 1
ATOM 733 N N . TYR A 1 103 ? -9.771 -14.782 19.102 1.00 65.44 103 TYR A N 1
ATOM 734 C CA . TYR A 1 103 ? -8.446 -14.201 18.944 1.00 65.44 103 TYR A CA 1
ATOM 735 C C . TYR A 1 103 ? -7.685 -14.207 20.273 1.00 65.44 103 TYR A C 1
ATOM 737 O O . TYR A 1 103 ? -8.094 -13.573 21.246 1.00 65.44 103 TYR A O 1
ATOM 745 N N . GLN A 1 104 ? -6.520 -14.851 20.281 1.00 63.81 104 GLN A N 1
ATOM 746 C CA . GLN A 1 104 ? -5.504 -14.666 21.313 1.00 63.81 104 GLN A CA 1
ATOM 747 C C . GLN A 1 104 ? -4.231 -14.118 20.675 1.00 63.81 104 GLN A C 1
ATOM 749 O O . GLN A 1 104 ? -3.832 -14.578 19.610 1.00 63.81 104 GLN A O 1
ATOM 754 N N . GLN A 1 105 ? -3.583 -13.158 21.344 1.00 40.28 105 GLN A N 1
ATOM 755 C CA . GLN A 1 105 ? -2.509 -12.295 20.814 1.00 40.28 105 GLN A CA 1
ATOM 756 C C . GLN A 1 105 ? -1.239 -13.029 20.316 1.00 40.28 105 GLN A C 1
ATOM 758 O O . GLN A 1 105 ? -0.293 -12.400 19.856 1.00 40.28 105 GLN A O 1
ATOM 763 N N . THR A 1 106 ? -1.202 -14.357 20.362 1.00 48.19 106 THR A N 1
ATOM 764 C CA . THR A 1 106 ? -0.083 -15.192 19.904 1.00 48.19 106 THR A CA 1
ATOM 765 C C . THR A 1 106 ? -0.526 -16.435 19.131 1.00 48.19 106 THR A C 1
ATOM 767 O O . THR A 1 106 ? 0.311 -17.265 18.778 1.00 48.19 106 THR A O 1
ATOM 770 N N . GLN A 1 107 ? -1.826 -16.595 18.868 1.00 51.09 107 GLN A N 1
ATOM 771 C CA . GLN A 1 107 ? -2.379 -17.783 18.222 1.00 51.09 107 GLN A CA 1
ATOM 772 C C . GLN A 1 107 ? -2.920 -17.451 16.833 1.00 51.09 107 GLN A C 1
ATOM 774 O O . GLN A 1 107 ? -3.553 -16.418 16.618 1.00 51.09 107 GLN A O 1
ATOM 779 N N . LEU A 1 108 ? -2.688 -18.362 15.885 1.00 44.84 108 LEU A N 1
ATOM 780 C CA . LEU A 1 108 ? -3.375 -18.326 14.599 1.00 44.84 108 LEU A CA 1
ATOM 781 C C . LEU A 1 108 ? -4.872 -18.538 14.837 1.00 44.84 108 LEU A C 1
ATOM 783 O O . LEU A 1 108 ? -5.269 -19.473 15.537 1.00 44.84 108 LEU A O 1
ATOM 787 N N . ILE A 1 109 ? -5.701 -17.700 14.216 1.00 54.38 109 ILE A N 1
ATOM 788 C CA . ILE A 1 109 ? -7.148 -17.916 14.178 1.00 54.38 109 ILE A CA 1
ATOM 789 C C . ILE A 1 109 ? -7.385 -19.146 13.297 1.00 54.38 109 ILE A C 1
ATOM 791 O O . ILE A 1 109 ? -7.292 -19.078 12.076 1.00 54.38 109 ILE A O 1
ATOM 795 N N . THR A 1 110 ? -7.617 -20.290 13.933 1.00 54.88 110 THR A N 1
ATOM 796 C CA . THR A 1 110 ? -7.839 -21.586 13.264 1.00 54.88 110 THR A CA 1
ATOM 797 C C . THR A 1 110 ? -9.310 -22.005 13.271 1.00 54.88 110 THR A C 1
ATOM 799 O O . THR A 1 110 ? -9.686 -22.940 12.567 1.00 54.88 110 THR A O 1
ATOM 802 N N . GLY A 1 111 ? -10.148 -21.302 14.041 1.00 60.38 111 GLY A N 1
ATOM 803 C CA . GLY A 1 111 ? -11.598 -21.470 14.065 1.00 60.38 111 GLY A CA 1
ATOM 804 C C . GLY A 1 111 ? -12.303 -20.712 12.938 1.00 60.38 111 GLY A C 1
ATOM 805 O O . GLY A 1 111 ? -11.774 -19.755 12.369 1.00 60.38 111 GLY A O 1
ATOM 806 N N . GLN A 1 112 ? -13.524 -21.137 12.623 1.00 54.19 112 GLN A N 1
ATOM 807 C CA . GLN A 1 112 ? -14.379 -20.455 11.656 1.00 54.19 112 GLN A CA 1
ATOM 808 C C . GLN A 1 112 ? -14.833 -19.103 12.224 1.00 54.19 112 GLN A C 1
ATOM 810 O O . GLN A 1 112 ? -15.347 -19.037 13.337 1.00 54.19 112 GLN A O 1
ATOM 815 N N . ILE A 1 113 ? -14.678 -18.021 11.458 1.00 63.38 113 ILE A N 1
ATOM 816 C CA . ILE A 1 113 ? -15.221 -16.710 11.834 1.00 63.38 113 ILE A CA 1
ATOM 817 C C . ILE A 1 113 ? -16.750 -16.802 11.773 1.00 63.38 113 ILE A C 1
ATOM 819 O O . ILE A 1 113 ? -17.323 -16.967 10.698 1.00 63.38 113 ILE A O 1
ATOM 823 N N . VAL A 1 114 ? -17.402 -16.730 12.933 1.00 65.69 114 VAL A N 1
ATOM 824 C CA . VAL A 1 114 ? -18.860 -16.924 13.063 1.00 65.69 114 VAL A CA 1
ATOM 825 C C . VAL A 1 114 ? -19.641 -15.606 12.958 1.00 65.69 114 VAL A C 1
ATOM 827 O O . VAL A 1 114 ? -20.867 -15.614 12.869 1.00 65.69 114 VAL A O 1
ATOM 830 N N . SER A 1 115 ? -18.955 -14.459 12.972 1.00 69.81 115 SER A N 1
ATOM 831 C CA . SER A 1 115 ? -19.604 -13.154 12.846 1.00 69.81 115 SER A CA 1
ATOM 832 C C . SER A 1 115 ? -19.856 -12.768 11.384 1.00 69.81 115 SER A C 1
ATOM 834 O O . SER A 1 115 ? -19.076 -13.127 10.497 1.00 69.81 115 SER A O 1
ATOM 836 N N . PRO A 1 116 ? -20.926 -11.999 11.109 1.00 79.38 116 PRO A N 1
ATOM 837 C CA . PRO A 1 116 ? -21.109 -11.368 9.811 1.00 79.38 116 PRO A CA 1
ATOM 838 C C . PRO A 1 116 ? -19.924 -10.465 9.453 1.00 79.38 116 PRO A C 1
ATOM 840 O O . PRO A 1 116 ? -19.329 -9.829 10.325 1.00 79.38 116 PRO A O 1
ATOM 843 N N . VAL A 1 117 ? -19.632 -10.357 8.155 1.00 79.94 117 VAL A N 1
ATOM 844 C CA . VAL A 1 117 ? -18.700 -9.353 7.627 1.00 79.94 117 VAL A CA 1
ATOM 845 C C . VAL A 1 117 ? -19.200 -7.965 8.040 1.00 79.94 117 VAL A C 1
ATOM 847 O O . VAL A 1 117 ? -20.303 -7.569 7.667 1.00 79.94 117 VAL A O 1
ATOM 850 N N . LEU A 1 118 ? -18.400 -7.224 8.805 1.00 81.75 118 LEU A N 1
ATOM 851 C CA . LEU A 1 118 ? -18.748 -5.879 9.277 1.00 81.75 118 LEU A CA 1
ATOM 852 C C . LEU A 1 118 ? -18.267 -4.782 8.324 1.00 81.75 118 LEU A C 1
ATOM 854 O O . LEU A 1 118 ? -18.832 -3.691 8.299 1.00 81.75 118 LEU A O 1
ATOM 858 N N . LEU A 1 119 ? -17.224 -5.071 7.547 1.00 81.50 119 LEU A N 1
ATOM 859 C CA . LEU A 1 119 ? -16.673 -4.197 6.517 1.00 81.50 119 LEU A CA 1
ATOM 860 C C . LEU A 1 119 ? -16.258 -5.054 5.327 1.00 81.50 119 LEU A C 1
ATOM 862 O O . LEU A 1 119 ? -15.604 -6.073 5.525 1.00 81.50 119 LEU A O 1
ATOM 866 N N . ASN A 1 120 ? -16.608 -4.626 4.119 1.00 82.50 120 ASN A N 1
ATOM 867 C CA . ASN A 1 120 ? -16.148 -5.207 2.863 1.00 82.50 120 ASN A CA 1
ATOM 868 C C . ASN A 1 120 ? -15.910 -4.054 1.886 1.00 82.50 120 ASN A C 1
ATOM 870 O O . ASN A 1 120 ? -16.870 -3.431 1.430 1.00 82.50 120 ASN A O 1
ATOM 874 N N . GLN A 1 121 ? -14.649 -3.700 1.648 1.00 77.44 121 GLN A N 1
ATOM 875 C CA . GLN A 1 121 ? -14.311 -2.572 0.782 1.00 77.44 121 GLN A CA 1
ATOM 876 C C . GLN A 1 121 ? -13.138 -2.892 -0.128 1.00 77.44 121 GLN A C 1
ATOM 878 O O . GLN A 1 121 ? -12.207 -3.593 0.253 1.00 77.44 121 GLN A O 1
ATOM 883 N N . ASN A 1 122 ? -13.171 -2.340 -1.335 1.00 72.25 122 ASN A N 1
ATOM 884 C CA . ASN A 1 122 ? -12.045 -2.414 -2.248 1.00 72.25 122 ASN A CA 1
ATOM 885 C C . ASN A 1 122 ? -10.991 -1.375 -1.834 1.00 72.25 122 ASN A C 1
ATOM 887 O O . ASN A 1 122 ? -11.246 -0.178 -1.968 1.00 72.25 122 ASN A O 1
ATOM 891 N N . LEU A 1 123 ? -9.820 -1.813 -1.353 1.00 68.06 123 LEU A N 1
ATOM 892 C CA . LEU A 1 123 ? -8.719 -0.932 -0.937 1.00 68.06 123 LEU A CA 1
ATOM 893 C C . LEU A 1 123 ? -8.272 -0.004 -2.070 1.00 68.06 123 LEU A C 1
ATOM 895 O O . LEU A 1 123 ? -7.836 1.108 -1.797 1.00 68.06 123 LEU A O 1
ATOM 899 N N . ALA A 1 124 ? -8.428 -0.426 -3.329 1.00 65.31 124 ALA A N 1
ATOM 900 C CA . ALA A 1 124 ? -8.162 0.400 -4.504 1.00 65.31 124 ALA A CA 1
ATOM 901 C C . ALA A 1 124 ? -8.957 1.712 -4.534 1.00 65.31 124 ALA A C 1
ATOM 903 O O . ALA A 1 124 ? -8.514 2.692 -5.126 1.00 65.31 124 ALA A O 1
ATOM 904 N N . LEU A 1 125 ? -10.156 1.705 -3.948 1.00 70.00 125 LEU A N 1
ATOM 905 C CA . LEU A 1 125 ? -11.093 2.826 -3.967 1.00 70.00 125 LEU A CA 1
ATOM 906 C C . LEU A 1 125 ? -11.004 3.680 -2.698 1.00 70.00 125 LEU A C 1
ATOM 908 O O . LEU A 1 125 ? -11.740 4.657 -2.566 1.00 70.00 125 LEU A O 1
ATOM 912 N N . LEU A 1 126 ? -10.138 3.307 -1.753 1.00 69.69 126 LEU A N 1
ATOM 913 C CA . LEU A 1 126 ? -9.973 4.033 -0.504 1.00 69.69 126 LEU A CA 1
ATOM 914 C C . LEU A 1 126 ? -8.938 5.152 -0.647 1.00 69.69 126 LEU A C 1
ATOM 916 O O . LEU A 1 126 ? -7.968 5.019 -1.397 1.00 69.69 126 LEU A O 1
ATOM 920 N N . PRO A 1 127 ? -9.101 6.260 0.095 1.00 66.56 127 PRO A N 1
ATOM 921 C CA . PRO A 1 127 ? -8.047 7.258 0.212 1.00 66.56 127 PRO A CA 1
ATOM 922 C C . PRO A 1 127 ? -6.794 6.647 0.856 1.00 66.56 127 PRO A C 1
ATOM 924 O O . PRO A 1 127 ? -6.864 5.650 1.573 1.00 66.56 127 PRO A O 1
ATOM 927 N N . THR A 1 128 ? -5.643 7.305 0.683 1.00 57.34 128 THR A N 1
ATOM 928 C CA . THR A 1 128 ? -4.352 6.876 1.263 1.00 57.34 128 THR A CA 1
ATOM 929 C C . THR A 1 128 ? -4.411 6.675 2.782 1.00 57.34 128 THR A C 1
ATOM 931 O O . THR A 1 128 ? -3.614 5.928 3.341 1.00 57.34 128 THR A O 1
ATOM 934 N N . GLN A 1 129 ? -5.353 7.339 3.455 1.00 57.75 129 GLN A N 1
ATOM 935 C CA . GLN A 1 129 ? -5.667 7.109 4.854 1.00 57.75 129 GLN A CA 1
ATOM 936 C C . GLN A 1 129 ? -7.185 7.135 5.051 1.00 57.75 129 GLN A C 1
ATOM 938 O O . GLN A 1 129 ? -7.827 8.161 4.824 1.00 57.75 129 GLN A O 1
ATOM 943 N N . GLN A 1 130 ? -7.736 6.014 5.511 1.00 74.19 130 GLN A N 1
ATOM 944 C CA . GLN A 1 130 ? -9.140 5.862 5.882 1.00 74.19 130 GLN A CA 1
ATOM 945 C C . GLN A 1 130 ? -9.215 5.437 7.350 1.00 74.19 130 GLN A C 1
ATOM 947 O O . GLN A 1 130 ? -8.540 4.493 7.759 1.00 74.19 130 GLN A O 1
ATOM 952 N N . LEU A 1 131 ? -10.011 6.152 8.144 1.00 74.25 131 LEU A N 1
ATOM 953 C CA . LEU A 1 131 ? -10.280 5.806 9.539 1.00 74.25 131 LEU A CA 1
ATOM 954 C C . LEU A 1 131 ? -11.634 5.103 9.636 1.00 74.25 131 LEU A C 1
ATOM 956 O O . LEU A 1 131 ? -12.570 5.428 8.899 1.00 74.25 131 LEU A O 1
ATOM 960 N N . TYR A 1 132 ? -11.711 4.123 10.530 1.00 75.44 132 TYR A N 1
ATOM 961 C CA . TYR A 1 132 ? -12.922 3.370 10.812 1.00 75.44 132 TYR A CA 1
ATOM 962 C C . TYR A 1 132 ? -13.145 3.316 12.318 1.00 75.44 132 TYR A C 1
ATOM 964 O O . TYR A 1 132 ? -12.223 3.001 13.073 1.00 75.44 132 TYR A O 1
ATOM 972 N N . THR A 1 133 ? -14.385 3.546 12.734 1.00 81.00 133 THR A N 1
ATOM 973 C CA . THR A 1 133 ? -14.818 3.401 14.122 1.00 81.00 133 THR A CA 1
ATOM 974 C C . THR A 1 133 ? -15.585 2.087 14.278 1.00 81.00 133 THR A C 1
ATOM 976 O O . THR A 1 133 ? -16.593 1.869 13.604 1.00 81.00 133 THR A O 1
ATOM 979 N N . LEU A 1 134 ? -15.122 1.207 15.173 1.00 81.38 134 LEU A N 1
ATOM 980 C CA . LEU A 1 134 ? -15.854 0.013 15.608 1.00 81.38 134 LEU A CA 1
ATOM 981 C C . LEU A 1 134 ? -16.750 0.377 16.796 1.00 81.38 134 LEU A C 1
ATOM 983 O O . LEU A 1 134 ? -16.278 0.936 17.783 1.00 81.38 134 LEU A O 1
ATOM 987 N N . SER A 1 135 ? -18.035 0.046 16.716 1.00 81.06 135 SER A N 1
ATOM 988 C CA . SER A 1 135 ? -19.019 0.317 17.767 1.00 81.06 135 SER A CA 1
ATOM 989 C C . SER A 1 135 ? -19.870 -0.911 18.074 1.00 81.06 135 SER A C 1
ATOM 991 O O . SER A 1 135 ? -20.083 -1.763 17.212 1.00 81.06 135 SER A O 1
ATOM 993 N N . MET A 1 136 ? -20.368 -0.991 19.309 1.00 84.25 136 MET A N 1
ATOM 994 C CA . MET A 1 136 ? -21.284 -2.034 19.772 1.00 84.25 136 MET A CA 1
ATOM 995 C C . MET A 1 136 ? -22.686 -1.442 19.945 1.00 84.25 136 MET A C 1
ATOM 997 O O . MET A 1 136 ? -22.846 -0.359 20.508 1.00 84.25 136 MET A O 1
ATOM 1001 N N . LYS A 1 137 ? -23.703 -2.137 19.443 1.00 82.19 137 LYS A N 1
ATOM 1002 C CA . LYS A 1 137 ? -25.113 -1.787 19.628 1.00 82.19 137 LYS A CA 1
ATOM 1003 C C . LYS A 1 137 ? -25.610 -2.263 20.994 1.00 82.19 137 LYS A C 1
ATOM 1005 O O . LYS A 1 137 ? -24.980 -3.082 21.658 1.00 82.19 137 LYS A O 1
ATOM 1010 N N . SER A 1 138 ? -26.790 -1.792 21.389 1.00 85.81 138 SER A N 1
ATOM 1011 C CA . SER A 1 138 ? -27.458 -2.226 22.623 1.00 85.81 138 SER A CA 1
ATOM 1012 C C . SER A 1 138 ? -27.811 -3.719 22.646 1.00 85.81 138 SER A C 1
ATOM 1014 O O . SER A 1 138 ? -27.963 -4.277 23.727 1.00 85.81 138 SER A O 1
ATOM 1016 N N . ASP A 1 139 ? -27.925 -4.365 21.481 1.00 85.75 139 ASP A N 1
ATOM 1017 C CA . ASP A 1 139 ? -28.169 -5.808 21.342 1.00 85.75 139 ASP A CA 1
ATOM 1018 C C . ASP A 1 139 ? -26.884 -6.661 21.405 1.00 85.75 139 ASP A C 1
ATOM 1020 O O . ASP A 1 139 ? -26.948 -7.879 21.255 1.00 85.75 139 ASP A O 1
ATOM 1024 N N . GLY A 1 140 ? -25.718 -6.037 21.619 1.00 76.38 140 GLY A N 1
ATOM 1025 C CA . GLY A 1 140 ? -24.416 -6.706 21.661 1.00 76.38 140 GLY A CA 1
ATOM 1026 C C . GLY A 1 140 ? -23.791 -6.981 20.289 1.00 76.38 140 GLY A C 1
ATOM 1027 O O . GLY A 1 140 ? -22.665 -7.470 20.229 1.00 76.38 140 GLY A O 1
ATOM 1028 N N . SER A 1 141 ? -24.467 -6.653 19.182 1.00 80.50 141 SER A N 1
ATOM 1029 C CA . SER A 1 141 ? -23.876 -6.741 17.843 1.00 80.50 141 SER A CA 1
ATOM 1030 C C . SER A 1 141 ? -22.912 -5.585 17.571 1.00 80.50 141 SER A C 1
ATOM 1032 O O . SER A 1 141 ? -23.045 -4.491 18.121 1.00 80.50 141 SER A O 1
ATOM 1034 N N . TYR A 1 142 ? -21.941 -5.813 16.689 1.00 79.12 142 TYR A N 1
ATOM 1035 C CA . TYR A 1 142 ? -20.953 -4.808 16.301 1.00 79.12 142 TYR A CA 1
ATOM 1036 C C . TYR A 1 142 ? -21.272 -4.203 14.934 1.00 79.12 142 TYR A C 1
ATOM 1038 O O . TYR A 1 142 ? -21.926 -4.825 14.097 1.00 79.12 142 TYR A O 1
ATOM 1046 N N . PHE A 1 143 ? -20.789 -2.988 14.690 1.00 80.31 143 PHE A N 1
ATOM 1047 C CA . PHE A 1 143 ? -20.802 -2.354 13.376 1.00 80.31 143 PHE A CA 1
ATOM 1048 C C . PHE A 1 143 ? -19.571 -1.468 13.192 1.00 80.31 143 PHE A C 1
ATOM 1050 O O . PHE A 1 143 ? -19.001 -0.969 14.164 1.00 80.31 143 PHE A O 1
ATOM 1057 N N . ILE A 1 144 ? -19.167 -1.285 11.937 1.00 77.38 144 ILE A N 1
ATOM 1058 C CA . ILE A 1 144 ? -18.050 -0.424 11.555 1.00 77.38 144 ILE A CA 1
ATOM 1059 C C . ILE A 1 144 ? -18.597 0.739 10.734 1.00 77.38 144 ILE A C 1
ATOM 1061 O O . ILE A 1 144 ? -19.338 0.532 9.774 1.00 77.38 144 ILE A O 1
ATOM 1065 N N . THR A 1 145 ? -18.214 1.962 11.088 1.00 79.19 145 THR A N 1
ATOM 1066 C CA . THR A 1 145 ? -18.482 3.158 10.283 1.00 79.19 145 THR A CA 1
ATOM 1067 C C . THR A 1 145 ? -17.180 3.728 9.758 1.00 79.19 145 THR A C 1
ATOM 1069 O O . THR A 1 145 ? -16.215 3.862 10.508 1.00 79.19 145 THR A O 1
ATOM 1072 N N . ALA A 1 146 ? -17.153 4.074 8.472 1.00 70.88 146 ALA A N 1
ATOM 1073 C CA . ALA A 1 146 ? -16.079 4.890 7.927 1.00 70.88 146 ALA A CA 1
ATOM 1074 C C . ALA A 1 146 ? -16.204 6.303 8.504 1.00 70.88 146 ALA A C 1
ATOM 1076 O O . ALA A 1 146 ? -17.256 6.936 8.376 1.00 70.88 146 ALA A O 1
ATOM 1077 N N . ASP A 1 147 ? -15.138 6.797 9.123 1.00 68.88 147 ASP A N 1
ATOM 1078 C CA . ASP A 1 147 ? -15.046 8.216 9.439 1.00 68.88 147 ASP A CA 1
ATOM 1079 C C . ASP A 1 147 ? -14.850 8.984 8.122 1.00 68.88 147 ASP A C 1
ATOM 1081 O O . ASP A 1 147 ? -14.368 8.427 7.130 1.00 68.88 147 ASP A O 1
ATOM 1085 N N . GLN A 1 148 ? -15.245 10.258 8.072 1.00 48.62 148 GLN A N 1
ATOM 1086 C CA . GLN A 1 148 ? -15.074 11.070 6.862 1.00 48.62 148 GLN A CA 1
ATOM 1087 C C . GLN A 1 148 ? -13.620 10.979 6.372 1.00 48.62 148 GLN A C 1
ATOM 1089 O O . GLN A 1 148 ? -12.688 11.225 7.143 1.00 48.62 148 GLN A O 1
ATOM 1094 N N . ALA A 1 149 ? -13.441 10.601 5.099 1.00 44.72 149 ALA A N 1
ATOM 1095 C CA . ALA A 1 149 ? -12.138 10.574 4.449 1.00 44.72 149 ALA A CA 1
ATOM 1096 C C . ALA A 1 149 ? -11.446 11.917 4.694 1.00 44.72 149 ALA A C 1
ATOM 1098 O O . ALA A 1 149 ? -12.036 12.975 4.462 1.00 44.72 149 ALA A O 1
ATOM 1099 N N . VAL A 1 150 ? -10.207 11.888 5.183 1.00 41.47 150 VAL A N 1
ATOM 1100 C CA . VAL A 1 150 ? -9.458 13.116 5.454 1.00 41.47 150 VAL A CA 1
ATOM 1101 C C . VAL A 1 150 ? -9.014 13.703 4.109 1.00 41.47 150 VAL A C 1
ATOM 1103 O O . VAL A 1 150 ? -7.869 13.542 3.695 1.00 41.47 150 VAL A O 1
ATOM 1106 N N . SER A 1 151 ? -9.920 14.376 3.391 1.00 35.84 151 SER A N 1
ATOM 1107 C CA . SER A 1 151 ? -9.523 15.305 2.334 1.00 35.84 151 SER A CA 1
ATOM 1108 C C . SER A 1 151 ? -8.690 16.402 2.986 1.00 35.84 151 SER A C 1
ATOM 1110 O O . SER A 1 151 ? -9.016 16.829 4.094 1.00 35.84 151 SER A O 1
ATOM 1112 N N . ALA A 1 152 ? -7.614 16.839 2.337 1.00 39.75 152 ALA A N 1
ATOM 1113 C CA . ALA A 1 152 ? -6.689 17.840 2.858 1.00 39.75 152 ALA A CA 1
ATOM 1114 C C . ALA A 1 152 ? -7.412 19.077 3.456 1.00 39.75 152 ALA A C 1
ATOM 1116 O O . ALA A 1 152 ? -7.737 20.016 2.740 1.00 39.75 152 ALA A O 1
ATOM 1117 N N . SER A 1 153 ? -7.590 19.070 4.788 1.00 31.55 153 SER A N 1
ATOM 1118 C CA . SER A 1 153 ? -8.290 20.053 5.645 1.00 31.55 153 SER A CA 1
ATOM 1119 C C . SER A 1 153 ? -9.802 20.245 5.399 1.00 31.55 153 SER A C 1
ATOM 1121 O O . SER A 1 153 ? -10.238 20.312 4.257 1.00 31.55 153 SER A O 1
ATOM 1123 N N . PRO A 1 154 ? -10.620 20.378 6.469 1.00 39.75 154 PRO A N 1
ATOM 1124 C CA . PRO A 1 154 ? -10.303 21.033 7.736 1.00 39.75 154 PRO A CA 1
ATOM 1125 C C . PRO A 1 154 ? -10.034 20.073 8.905 1.00 39.75 154 PRO A C 1
ATOM 1127 O O . PRO A 1 154 ? -10.642 19.021 9.054 1.00 39.75 154 PRO A O 1
ATOM 1130 N N . ARG A 1 155 ? -9.076 20.506 9.727 1.00 46.50 155 ARG A N 1
ATOM 1131 C CA . ARG A 1 155 ? -8.545 19.942 10.979 1.00 46.50 155 ARG A CA 1
ATOM 1132 C C . ARG A 1 155 ? -9.523 19.011 11.737 1.00 46.50 155 ARG A C 1
ATOM 1134 O O . ARG A 1 155 ? -10.437 19.519 12.390 1.00 46.50 155 ARG A O 1
ATOM 1141 N N . PRO A 1 156 ? -9.312 17.681 11.737 1.00 42.12 156 PRO A N 1
ATOM 1142 C CA . PRO A 1 156 ? -10.113 16.784 12.561 1.00 42.12 156 PRO A CA 1
ATOM 1143 C C . PRO A 1 156 ? -9.805 17.043 14.040 1.00 42.12 156 PRO A C 1
ATOM 1145 O O . PRO A 1 156 ? -8.658 16.911 14.469 1.00 42.12 156 PRO A O 1
ATOM 1148 N N . LYS A 1 157 ? -10.826 17.443 14.808 1.00 41.94 157 LYS A N 1
ATOM 1149 C CA . LYS A 1 157 ? -10.778 17.416 16.274 1.00 41.94 157 LYS A CA 1
ATOM 1150 C C . LYS A 1 157 ? -10.779 15.958 16.697 1.00 41.94 157 LYS A C 1
ATOM 1152 O O . LYS A 1 157 ? -11.726 15.249 16.360 1.00 41.94 157 LYS A O 1
ATOM 1157 N N . ILE A 1 158 ? -9.773 15.522 17.446 1.00 46.91 158 ILE A N 1
ATOM 1158 C CA . ILE A 1 158 ? -9.807 14.191 18.048 1.00 46.91 158 ILE A CA 1
ATOM 1159 C C . ILE A 1 158 ? -9.942 14.339 19.558 1.00 46.91 158 ILE A C 1
ATOM 1161 O O . ILE A 1 158 ? -9.079 14.913 20.216 1.00 46.91 158 ILE A O 1
ATOM 1165 N N . LYS A 1 159 ? -11.070 13.872 20.100 1.00 49.19 159 LYS A N 1
ATOM 1166 C CA . LYS A 1 159 ? -11.364 13.928 21.534 1.00 49.19 159 LYS A CA 1
ATOM 1167 C C . LYS A 1 159 ? -10.953 12.614 22.174 1.00 49.19 159 LYS A C 1
ATOM 1169 O O . LYS A 1 159 ? -11.604 11.600 21.951 1.00 49.19 159 LYS A O 1
ATOM 1174 N N . PHE A 1 160 ? -9.891 12.649 22.969 1.00 43.62 160 PHE A N 1
ATOM 1175 C CA . PHE A 1 160 ? -9.458 11.500 23.771 1.00 43.62 160 PHE A CA 1
ATOM 1176 C C . PHE A 1 160 ? -9.616 11.728 25.285 1.00 43.62 160 PHE A C 1
ATOM 1178 O O . PHE A 1 160 ? -9.522 10.768 26.039 1.00 43.62 160 PHE A O 1
ATOM 1185 N N . ASP A 1 161 ? -9.912 12.958 25.729 1.00 47.91 161 ASP A N 1
ATOM 1186 C CA . ASP A 1 161 ? -10.117 13.328 27.142 1.00 47.91 161 ASP A CA 1
ATOM 1187 C C . ASP A 1 161 ? -11.093 14.535 27.224 1.00 47.91 161 ASP A C 1
ATOM 1189 O O . ASP A 1 161 ? -11.072 15.367 26.311 1.00 47.91 161 ASP A O 1
ATOM 1193 N N . PRO A 1 162 ? -11.950 14.712 28.257 1.00 44.72 162 PRO A N 1
ATOM 1194 C CA . PRO A 1 162 ? -12.962 15.780 28.299 1.00 44.72 162 PRO A CA 1
ATOM 1195 C C . PRO A 1 162 ? -12.413 17.210 28.439 1.00 44.72 162 PRO A C 1
ATOM 1197 O O . PRO A 1 162 ? -13.206 18.142 28.549 1.00 44.72 162 PRO A O 1
ATOM 1200 N N . GLY A 1 163 ? -11.090 17.398 28.501 1.00 47.97 163 GLY A N 1
ATOM 1201 C CA . GLY A 1 163 ? -10.456 18.686 28.809 1.00 47.97 163 GLY A CA 1
ATOM 1202 C C . GLY A 1 163 ? -9.572 19.294 27.718 1.00 47.97 163 GLY A C 1
ATOM 1203 O O . GLY A 1 163 ? -9.203 20.458 27.860 1.00 47.97 163 GLY A O 1
ATOM 1204 N N . PHE A 1 164 ? -9.228 18.552 26.656 1.00 47.38 164 PHE A N 1
ATOM 1205 C CA . PHE A 1 164 ? -8.281 19.014 25.634 1.00 47.38 164 PHE A CA 1
ATOM 1206 C C . PHE A 1 164 ? -8.771 18.702 24.219 1.00 47.38 164 PHE A C 1
ATOM 1208 O O . PHE A 1 164 ? -9.051 17.550 23.887 1.00 47.38 164 PHE A O 1
ATOM 1215 N N . ASP A 1 165 ? -8.803 19.727 23.369 1.00 51.97 165 ASP A N 1
ATOM 1216 C CA . ASP A 1 165 ? -8.972 19.570 21.925 1.00 51.97 165 ASP A CA 1
ATOM 1217 C C . ASP A 1 165 ? -7.593 19.539 21.261 1.00 51.97 165 ASP A C 1
ATOM 1219 O O . ASP A 1 165 ? -6.778 20.446 21.482 1.00 51.97 165 ASP A O 1
ATOM 1223 N N . TYR A 1 166 ? -7.352 18.546 20.400 1.00 50.94 166 TYR A N 1
ATOM 1224 C CA . TYR A 1 166 ? -6.126 18.498 19.617 1.00 50.94 166 TYR A CA 1
ATOM 1225 C C . TYR A 1 166 ? -6.302 18.166 18.141 1.00 50.94 166 TYR A C 1
ATOM 1227 O O . TYR A 1 166 ? -7.315 17.618 17.702 1.00 50.94 166 TYR A O 1
ATOM 1235 N N . TYR A 1 167 ? -5.271 18.539 17.381 1.00 53.50 167 TYR A N 1
ATOM 1236 C CA . TYR A 1 167 ? -5.218 18.452 15.927 1.00 53.50 167 TYR A CA 1
ATOM 1237 C C . TYR A 1 167 ? -3.873 17.886 15.490 1.00 53.50 167 TYR A C 1
ATOM 1239 O O . TYR A 1 167 ? -2.851 18.292 16.036 1.00 53.50 167 TYR A O 1
ATOM 1247 N N . LEU A 1 168 ? -3.882 17.013 14.481 1.00 49.81 168 LEU A N 1
ATOM 1248 C CA . LEU A 1 168 ? -2.683 16.523 13.798 1.00 49.81 168 LEU A CA 1
ATOM 1249 C C . LEU A 1 168 ? -2.486 17.306 12.490 1.00 49.81 168 LEU A C 1
ATOM 1251 O O . LEU A 1 168 ? -3.335 17.246 11.600 1.00 49.81 168 LEU A O 1
ATOM 1255 N N . GLN A 1 169 ? -1.368 18.021 12.346 1.00 48.38 169 GLN A N 1
ATOM 1256 C CA . GLN A 1 169 ? -0.992 18.720 11.101 1.00 48.38 169 GLN A CA 1
ATOM 1257 C C . GLN A 1 169 ? 0.240 18.063 10.454 1.00 48.38 169 GLN A C 1
ATOM 1259 O O . GLN A 1 169 ? 1.027 17.465 11.172 1.00 48.38 169 GLN A O 1
ATOM 1264 N N . GLY A 1 170 ? 0.347 18.102 9.116 1.00 44.81 170 GLY A N 1
ATOM 1265 C CA . GLY A 1 170 ? 1.225 17.271 8.266 1.00 44.81 170 GLY A CA 1
ATOM 1266 C C . GLY A 1 170 ? 2.754 17.316 8.473 1.00 44.81 170 GLY A C 1
ATOM 1267 O O . GLY A 1 170 ? 3.255 17.919 9.413 1.00 44.81 170 GLY A O 1
ATOM 1268 N N . LYS A 1 171 ? 3.458 16.637 7.544 1.00 45.97 171 LYS A N 1
ATOM 1269 C CA . LYS A 1 171 ? 4.865 16.183 7.601 1.00 45.97 171 LYS A CA 1
ATOM 1270 C C . LYS A 1 171 ? 5.856 17.258 8.075 1.00 45.97 171 LYS A C 1
ATOM 1272 O O . LYS A 1 171 ? 6.174 18.177 7.327 1.00 45.97 171 LYS A O 1
ATOM 1277 N N . SER A 1 172 ? 6.409 17.073 9.267 1.00 49.56 172 SER A N 1
ATOM 1278 C CA . SER A 1 172 ? 7.669 17.682 9.712 1.00 49.56 172 SER A CA 1
ATOM 1279 C C . SER A 1 172 ? 8.684 16.581 10.066 1.00 49.56 172 SER A C 1
ATOM 1281 O O . SER A 1 172 ? 8.320 15.429 10.255 1.00 49.56 172 SER A O 1
ATOM 1283 N N . GLU A 1 173 ? 9.975 16.870 10.157 1.00 59.72 173 GLU A N 1
ATOM 1284 C CA . GLU A 1 173 ? 10.976 15.891 10.642 1.00 59.72 173 GLU A CA 1
ATOM 1285 C C . GLU A 1 173 ? 11.043 15.884 12.180 1.00 59.72 173 GLU A C 1
ATOM 1287 O O . GLU A 1 173 ? 12.078 15.648 12.798 1.00 59.72 173 GLU A O 1
ATOM 1292 N N . ALA A 1 174 ? 9.933 16.239 12.829 1.00 62.38 174 ALA A N 1
ATOM 1293 C CA . ALA A 1 174 ? 9.867 16.457 14.259 1.00 62.38 174 ALA A CA 1
ATOM 1294 C C . ALA A 1 174 ? 8.495 16.077 14.819 1.00 62.38 174 ALA A C 1
ATOM 1296 O O . ALA A 1 174 ? 7.493 15.951 14.114 1.00 62.38 174 ALA A O 1
ATOM 1297 N N . ILE A 1 175 ? 8.458 15.925 16.134 1.00 66.25 175 ILE A N 1
ATOM 1298 C CA . ILE A 1 175 ? 7.234 16.040 16.918 1.00 66.25 175 ILE A CA 1
ATOM 1299 C C . ILE A 1 175 ? 7.197 17.466 17.431 1.00 66.25 175 ILE A C 1
ATOM 1301 O O . ILE A 1 175 ? 8.185 17.908 18.010 1.00 66.25 175 ILE A O 1
ATOM 1305 N N . SER A 1 176 ? 6.090 18.180 17.259 1.00 69.50 176 SER A N 1
ATOM 1306 C CA . SER A 1 176 ? 5.918 19.481 17.908 1.00 69.50 176 SER A CA 1
ATOM 1307 C C . SER A 1 176 ? 4.667 19.510 18.769 1.00 69.50 176 SER A C 1
ATOM 1309 O O . SER A 1 176 ? 3.669 18.869 18.445 1.00 69.50 176 SER A O 1
ATOM 1311 N N . VAL A 1 177 ? 4.735 20.231 19.885 1.00 72.38 177 VAL A N 1
ATOM 1312 C CA . VAL A 1 177 ? 3.586 20.498 20.751 1.00 72.38 177 VAL A CA 1
ATOM 1313 C C . VAL A 1 177 ? 3.405 22.002 20.852 1.00 72.38 177 VAL A C 1
ATOM 1315 O O . VAL A 1 177 ? 4.327 22.696 21.278 1.00 72.38 177 VAL A O 1
ATOM 1318 N N . THR A 1 178 ? 2.219 22.489 20.492 1.00 75.81 178 THR A N 1
ATOM 1319 C CA . THR A 1 178 ? 1.824 23.897 20.624 1.00 75.81 178 THR A CA 1
ATOM 1320 C C . THR A 1 178 ? 0.805 24.042 21.746 1.00 75.81 178 THR A C 1
ATOM 1322 O O . THR A 1 178 ? -0.258 23.417 21.710 1.00 75.81 178 THR A O 1
ATOM 1325 N N . ASN A 1 179 ? 1.110 24.892 22.725 1.00 76.31 179 ASN A N 1
ATOM 1326 C CA . ASN A 1 179 ? 0.240 25.151 23.865 1.00 76.31 179 ASN A CA 1
ATOM 1327 C C . ASN A 1 179 ? -0.702 26.336 23.587 1.00 76.31 179 ASN A C 1
ATOM 1329 O O . ASN A 1 179 ? -0.283 27.489 23.624 1.00 76.31 179 ASN A O 1
ATOM 1333 N N . GLY A 1 180 ? -1.981 26.061 23.338 1.00 69.69 180 GLY A N 1
ATOM 1334 C CA . GLY A 1 180 ? -3.046 27.063 23.213 1.00 69.69 180 GLY A CA 1
ATOM 1335 C C . GLY A 1 180 ? -3.757 27.401 24.531 1.00 69.69 180 GLY A C 1
ATOM 1336 O O . GLY A 1 180 ? -4.741 28.137 24.514 1.00 69.69 180 GLY A O 1
ATOM 1337 N N . LEU A 1 181 ? -3.309 26.860 25.668 1.00 69.31 181 LEU A N 1
ATOM 1338 C CA . LEU A 1 181 ? -3.880 27.135 26.988 1.00 69.31 181 LEU A CA 1
ATOM 1339 C C . LEU A 1 181 ? -3.305 28.422 27.586 1.00 69.31 181 LEU A C 1
ATOM 1341 O O . LEU A 1 181 ? -2.223 28.877 27.222 1.00 69.31 181 LEU A O 1
ATOM 1345 N N . SER A 1 182 ? -4.008 28.976 28.575 1.00 74.56 182 SER A N 1
ATOM 1346 C CA . SER A 1 182 ? -3.545 30.126 29.365 1.00 74.56 182 SER A CA 1
ATOM 1347 C C . SER A 1 182 ? -2.530 29.761 30.460 1.00 74.56 182 SER A C 1
ATOM 1349 O O . SER A 1 182 ? -1.988 30.654 31.108 1.00 74.56 182 SER A O 1
ATOM 1351 N N . SER A 1 183 ? -2.249 28.471 30.665 1.00 71.12 183 SER A N 1
ATOM 1352 C CA . SER A 1 183 ? -1.303 27.950 31.660 1.00 71.12 183 SER A CA 1
ATOM 1353 C C . SER A 1 183 ? -0.128 27.217 31.011 1.00 71.12 183 SER A C 1
ATOM 1355 O O . SER A 1 183 ? -0.250 26.697 29.903 1.00 71.12 183 SER A O 1
ATOM 1357 N N . VAL A 1 184 ? 1.002 27.123 31.719 1.00 75.81 184 VAL A N 1
ATOM 1358 C CA . VAL A 1 184 ? 2.138 26.274 31.311 1.00 75.81 184 VAL A CA 1
ATOM 1359 C C . VAL A 1 184 ? 1.710 24.805 31.307 1.00 75.81 184 VAL A C 1
ATOM 1361 O O . VAL A 1 184 ? 0.986 24.367 32.203 1.00 75.81 184 VAL A O 1
ATOM 1364 N N . ILE A 1 185 ? 2.177 24.049 30.313 1.00 73.88 185 ILE A N 1
ATOM 1365 C CA . ILE A 1 185 ? 2.048 22.589 30.270 1.00 73.88 185 ILE A CA 1
ATOM 1366 C C . ILE A 1 185 ? 3.421 21.929 30.371 1.00 73.88 185 ILE A C 1
ATOM 1368 O O . ILE A 1 185 ? 4.406 22.433 29.830 1.00 73.88 185 ILE A O 1
ATOM 1372 N N . LEU A 1 186 ? 3.472 20.781 31.037 1.00 74.50 186 LEU A N 1
ATOM 1373 C CA . LEU A 1 186 ? 4.622 19.888 31.035 1.00 74.50 186 LEU A CA 1
ATOM 1374 C C . LEU A 1 186 ? 4.421 18.834 29.960 1.00 74.50 186 LEU A C 1
ATOM 1376 O O . LEU A 1 186 ? 3.400 18.153 29.958 1.00 74.50 186 LEU A O 1
ATOM 1380 N N . VAL A 1 187 ? 5.399 18.696 29.071 1.00 72.25 187 VAL A N 1
ATOM 1381 C CA . VAL A 1 187 ? 5.377 17.746 27.960 1.00 72.25 187 VAL A CA 1
ATOM 1382 C C . VAL A 1 187 ? 6.512 16.745 28.130 1.00 72.25 187 VAL A C 1
ATOM 1384 O O . VAL A 1 187 ? 7.682 17.124 28.144 1.00 72.25 187 VAL A O 1
ATOM 1387 N N . LYS A 1 188 ? 6.180 15.456 28.213 1.00 72.44 188 LYS A N 1
ATOM 1388 C CA . LYS A 1 188 ? 7.145 14.350 28.093 1.00 72.44 188 LYS A CA 1
ATOM 1389 C C . LYS A 1 188 ? 6.881 13.595 26.801 1.00 72.44 188 LYS A C 1
ATOM 1391 O O . LYS A 1 188 ? 5.752 13.186 26.567 1.00 72.44 188 LYS A O 1
ATOM 1396 N N . VAL A 1 189 ? 7.923 13.376 26.003 1.00 67.38 189 VAL A N 1
ATOM 1397 C CA . VAL A 1 189 ? 7.881 12.553 24.786 1.00 67.38 189 VAL A CA 1
ATOM 1398 C C . VAL A 1 189 ? 8.730 11.306 25.038 1.00 67.38 189 VAL A C 1
ATOM 1400 O O . VAL A 1 189 ? 9.949 11.416 25.153 1.00 67.38 189 VAL A O 1
ATOM 1403 N N . SER A 1 190 ? 8.102 10.133 25.153 1.00 59.12 190 SER A N 1
ATOM 1404 C CA . SER A 1 190 ? 8.696 8.905 25.730 1.00 59.12 190 SER A CA 1
ATOM 1405 C C . SER A 1 190 ? 9.844 8.231 24.958 1.00 59.12 190 SER A C 1
ATOM 1407 O O . SER A 1 190 ? 10.180 7.099 25.269 1.00 59.12 190 SER A O 1
ATOM 1409 N N . ASN A 1 191 ? 10.470 8.904 23.993 1.00 55.59 191 ASN A N 1
ATOM 1410 C CA . ASN A 1 191 ? 11.619 8.386 23.238 1.00 55.59 191 ASN A CA 1
ATOM 1411 C C . ASN A 1 191 ? 12.585 9.512 22.809 1.00 55.59 191 ASN A C 1
ATOM 1413 O O . ASN A 1 191 ? 13.231 9.452 21.769 1.00 55.59 191 ASN A O 1
ATOM 1417 N N . ALA A 1 192 ? 12.613 10.622 23.558 1.00 50.50 192 ALA A N 1
ATOM 1418 C CA . ALA A 1 192 ? 13.246 11.860 23.102 1.00 50.50 192 ALA A CA 1
ATOM 1419 C C . ALA A 1 192 ? 14.760 11.972 23.255 1.00 50.50 192 ALA A C 1
ATOM 1421 O O . ALA A 1 192 ? 15.311 12.954 22.758 1.00 50.50 192 ALA A O 1
ATOM 1422 N N . ASP A 1 193 ? 15.419 10.997 23.875 1.00 51.00 193 ASP A N 1
ATOM 1423 C CA . ASP A 1 193 ? 16.871 10.996 24.002 1.00 51.00 193 ASP A CA 1
ATOM 1424 C C . ASP A 1 193 ? 17.485 9.772 23.301 1.00 51.00 193 ASP A C 1
ATOM 1426 O O . ASP A 1 193 ? 17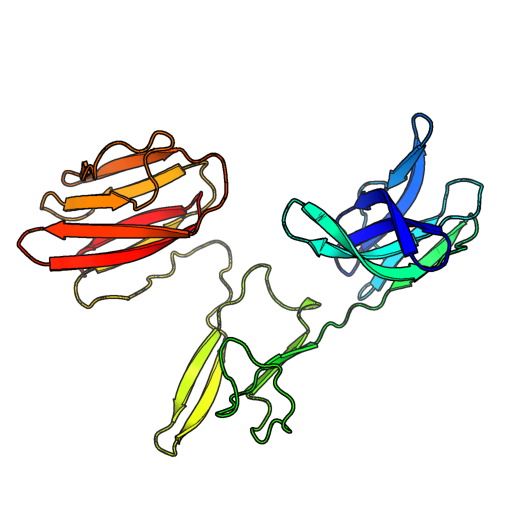.410 8.665 23.837 1.00 51.00 193 ASP A O 1
ATOM 1430 N N . PRO A 1 194 ? 18.159 9.952 22.149 1.00 46.84 194 PRO A N 1
ATOM 1431 C CA . PRO A 1 194 ? 18.947 8.898 21.507 1.00 46.84 194 PRO A CA 1
ATOM 1432 C C . PRO A 1 194 ? 20.093 8.363 22.387 1.00 46.84 194 PRO A C 1
ATOM 1434 O O . PRO A 1 194 ? 20.746 7.391 22.019 1.00 46.84 194 PRO A O 1
ATOM 1437 N N . LYS A 1 195 ? 20.399 9.020 23.519 1.00 45.31 195 LYS A N 1
ATOM 1438 C CA . LYS A 1 195 ? 21.561 8.750 24.379 1.00 45.31 195 LYS A CA 1
ATOM 1439 C C . LYS A 1 195 ? 21.210 8.351 25.820 1.00 45.31 195 LYS A C 1
ATOM 1441 O O . LYS A 1 195 ? 22.113 8.278 26.653 1.00 45.31 195 LYS A O 1
ATOM 1446 N N . GLY A 1 196 ? 19.944 8.044 26.113 1.00 44.09 196 GLY A N 1
ATOM 1447 C CA . GLY A 1 196 ? 19.549 7.352 27.346 1.00 44.09 196 GLY A CA 1
ATOM 1448 C C . GLY A 1 196 ? 19.766 8.112 28.662 1.00 44.09 196 GLY A C 1
ATOM 1449 O O . GLY A 1 196 ? 19.962 7.471 29.696 1.00 44.09 196 GLY A O 1
ATOM 1450 N N . LYS A 1 197 ? 19.744 9.450 28.678 1.00 44.91 197 LYS A N 1
ATOM 1451 C CA . LYS A 1 197 ? 19.696 10.216 29.932 1.00 44.91 197 LYS A CA 1
ATOM 1452 C C . LYS A 1 197 ? 18.254 10.451 30.396 1.00 44.91 197 LYS A C 1
ATOM 1454 O O . LYS A 1 197 ? 17.304 10.401 29.623 1.00 44.91 197 LYS A O 1
ATOM 1459 N N . ALA A 1 198 ? 18.139 10.629 31.714 1.00 46.03 198 ALA A N 1
ATOM 1460 C CA . ALA A 1 198 ? 16.922 10.600 32.522 1.00 46.03 198 ALA A CA 1
ATOM 1461 C C . ALA A 1 198 ? 15.744 11.430 31.982 1.00 46.03 198 ALA A C 1
ATOM 1463 O O . ALA A 1 198 ? 15.925 12.423 31.295 1.00 46.03 198 ALA A O 1
ATOM 1464 N N . GLU A 1 199 ? 14.536 11.019 32.368 1.00 52.50 199 GLU A N 1
ATOM 1465 C CA . GLU A 1 199 ? 13.241 11.567 31.958 1.00 52.50 199 GLU A CA 1
ATOM 1466 C C . GLU A 1 199 ? 13.138 13.102 32.091 1.00 52.50 199 GLU A C 1
ATOM 1468 O O . GLU A 1 199 ? 12.927 13.624 33.185 1.00 52.50 199 GLU A O 1
ATOM 1473 N N . ILE A 1 200 ? 13.243 13.842 30.980 1.00 59.81 200 ILE A N 1
ATOM 1474 C CA . ILE A 1 200 ? 13.112 15.309 30.988 1.00 59.81 200 ILE A CA 1
ATOM 1475 C C . ILE A 1 200 ? 11.714 15.706 30.502 1.00 59.81 200 ILE A C 1
ATOM 1477 O O . ILE A 1 200 ? 11.361 15.506 29.339 1.00 59.81 200 ILE A O 1
ATOM 1481 N N . PHE A 1 201 ? 10.916 16.291 31.394 1.00 68.38 201 PHE A N 1
ATOM 1482 C CA . PHE A 1 201 ? 9.732 17.056 31.006 1.00 68.38 201 PHE A CA 1
ATOM 1483 C C . PHE A 1 201 ? 10.180 18.408 30.451 1.00 68.38 201 PHE A C 1
ATOM 1485 O O . PHE A 1 201 ? 11.042 19.062 31.032 1.00 68.38 201 PHE A O 1
ATOM 1492 N N . SER A 1 202 ? 9.595 18.842 29.339 1.00 77.62 202 SER A N 1
ATOM 1493 C CA . SER A 1 202 ? 9.792 20.196 28.820 1.00 77.62 202 SER A CA 1
ATOM 1494 C C . SER A 1 202 ? 8.578 21.053 29.140 1.00 77.62 202 SER A C 1
ATOM 1496 O O . SER A 1 202 ? 7.445 20.654 28.869 1.00 77.62 202 SER A O 1
ATOM 1498 N N . GLU A 1 203 ? 8.814 22.241 29.677 1.00 82.19 203 GLU A N 1
ATOM 1499 C CA . GLU A 1 203 ? 7.772 23.248 29.839 1.00 82.19 203 GLU A CA 1
ATOM 1500 C C . GLU A 1 203 ? 7.444 23.893 28.488 1.00 82.19 203 GLU A C 1
ATOM 1502 O O . GLU A 1 203 ? 8.338 24.256 27.720 1.00 82.19 203 GLU A O 1
ATOM 1507 N N . VAL A 1 204 ? 6.151 24.044 28.201 1.00 79.50 204 VAL A N 1
ATOM 1508 C CA . VAL A 1 204 ? 5.649 24.819 27.061 1.00 79.50 204 VAL A CA 1
ATOM 1509 C C . VAL A 1 204 ? 4.717 25.894 27.608 1.00 79.50 204 VAL A C 1
ATOM 1511 O O . VAL A 1 204 ? 3.628 25.602 28.108 1.00 79.50 204 VAL A O 1
ATOM 1514 N N . GLY A 1 205 ? 5.155 27.151 27.551 1.00 80.06 205 GLY A N 1
ATOM 1515 C CA . GLY A 1 205 ? 4.358 28.293 28.005 1.00 80.06 205 GLY A CA 1
ATOM 1516 C C . GLY A 1 205 ? 3.135 28.575 27.117 1.00 80.06 205 GLY A C 1
ATOM 1517 O O . GLY A 1 205 ? 3.062 28.065 25.998 1.00 80.06 205 GLY A O 1
ATOM 1518 N N . PRO A 1 206 ? 2.178 29.399 27.578 1.00 79.75 206 PRO A N 1
ATOM 1519 C CA . PRO A 1 206 ? 1.034 29.834 26.773 1.00 79.75 206 PRO A CA 1
ATOM 1520 C C . PRO A 1 206 ? 1.451 30.417 25.416 1.00 79.75 206 PRO A C 1
ATOM 1522 O O . PRO A 1 206 ? 2.323 31.285 25.342 1.00 79.75 206 PRO A O 1
ATOM 1525 N N . GLY A 1 207 ? 0.844 29.929 24.334 1.00 76.50 207 GLY A N 1
ATOM 1526 C CA . GLY A 1 207 ? 1.139 30.325 22.953 1.00 76.50 207 GLY A CA 1
ATOM 1527 C C . GLY A 1 207 ? 2.480 29.824 22.402 1.00 76.50 207 GLY A C 1
ATOM 1528 O O . GLY A 1 207 ? 2.794 30.094 21.244 1.00 76.50 207 GLY A O 1
ATOM 1529 N N . GLN A 1 208 ? 3.281 29.110 23.199 1.00 82.50 208 GLN A N 1
ATOM 1530 C CA . GLN A 1 208 ? 4.590 28.607 22.784 1.00 82.50 208 GLN A CA 1
ATOM 1531 C C . GLN A 1 208 ? 4.484 27.245 22.100 1.00 82.50 208 GLN A C 1
ATOM 1533 O O . GLN A 1 208 ? 3.486 26.529 22.221 1.00 82.50 208 GLN A O 1
ATOM 1538 N N . SER A 1 209 ? 5.543 26.890 21.373 1.00 80.50 209 SER A N 1
ATOM 1539 C CA . SER A 1 209 ? 5.697 25.572 20.764 1.00 80.50 209 SER A CA 1
ATOM 1540 C C . SER A 1 209 ? 7.084 25.015 21.035 1.00 80.50 209 SER A C 1
ATOM 1542 O O . SER A 1 209 ? 8.069 25.724 20.852 1.00 80.50 209 SER A O 1
ATOM 1544 N N . ASN A 1 210 ? 7.154 23.734 21.387 1.00 81.69 210 ASN A N 1
ATOM 1545 C CA . ASN A 1 210 ? 8.411 22.990 21.445 1.00 81.69 210 ASN A CA 1
ATOM 1546 C C . ASN A 1 210 ? 8.425 21.928 20.348 1.00 81.69 210 ASN A C 1
ATOM 1548 O O . ASN A 1 210 ? 7.380 21.363 20.022 1.00 81.69 210 ASN A O 1
ATOM 1552 N N . ALA A 1 211 ? 9.606 21.653 19.795 1.00 75.19 211 ALA A N 1
ATOM 1553 C CA . ALA A 1 211 ? 9.809 20.635 18.774 1.00 75.19 211 ALA A CA 1
ATOM 1554 C C . ALA A 1 211 ? 10.966 19.702 19.147 1.00 75.19 211 ALA A C 1
ATOM 1556 O O . ALA A 1 211 ? 12.011 20.146 19.618 1.00 75.19 211 ALA A O 1
ATOM 1557 N N . TRP A 1 212 ? 10.780 18.411 18.893 1.00 75.44 212 TRP A N 1
ATOM 1558 C CA . TRP A 1 212 ? 11.764 17.355 19.096 1.00 75.44 212 TRP A CA 1
ATOM 1559 C C . TRP A 1 212 ? 12.029 16.673 17.748 1.00 75.44 212 TRP A C 1
ATOM 1561 O O . TRP A 1 212 ? 11.163 15.924 17.284 1.00 75.44 212 TRP A O 1
ATOM 1571 N N . PRO A 1 213 ? 13.181 16.941 17.105 1.00 66.69 213 PRO A N 1
ATOM 1572 C CA . PRO A 1 213 ? 13.559 16.318 15.836 1.00 66.69 213 PRO A CA 1
ATOM 1573 C C . PRO A 1 213 ? 13.640 14.788 15.931 1.00 66.69 213 PRO A C 1
ATOM 1575 O O . PRO A 1 213 ? 13.985 14.242 16.988 1.00 66.69 213 PRO A O 1
ATOM 1578 N N . ARG A 1 214 ? 13.318 14.094 14.834 1.00 65.56 214 ARG A N 1
ATOM 1579 C CA . ARG A 1 214 ? 13.324 12.628 14.730 1.00 65.56 214 ARG A CA 1
ATOM 1580 C C . ARG A 1 214 ? 13.766 12.176 13.342 1.00 65.56 214 ARG A C 1
ATOM 1582 O O . ARG A 1 214 ? 13.308 12.714 12.342 1.00 65.56 214 ARG A O 1
ATOM 1589 N N . GLU A 1 215 ? 14.615 11.152 13.308 1.00 52.78 215 GLU A N 1
ATOM 1590 C CA . GLU A 1 215 ? 15.185 10.603 12.067 1.00 52.78 215 GLU A CA 1
ATOM 1591 C C . GLU A 1 215 ? 14.329 9.481 11.457 1.00 52.78 215 GLU A C 1
ATOM 1593 O O . GLU A 1 215 ? 14.379 9.253 10.252 1.00 52.78 215 GLU A O 1
ATOM 1598 N N . VAL A 1 216 ? 13.515 8.796 12.268 1.00 49.31 216 VAL A N 1
ATOM 1599 C CA . VAL A 1 216 ? 12.660 7.679 11.837 1.00 49.31 216 VAL A CA 1
ATOM 1600 C C . VAL A 1 216 ? 11.223 7.848 12.321 1.00 49.31 216 VAL A C 1
ATOM 1602 O O . VAL A 1 216 ? 10.965 8.537 13.307 1.00 49.31 216 VAL A O 1
ATOM 1605 N N . ALA A 1 217 ? 10.271 7.224 11.624 1.00 49.66 217 ALA A N 1
ATOM 1606 C CA . ALA A 1 217 ? 8.873 7.219 12.037 1.00 49.66 217 ALA A CA 1
ATOM 1607 C C . ALA A 1 217 ? 8.666 6.324 13.268 1.00 49.66 217 ALA A C 1
ATOM 1609 O O . ALA A 1 217 ? 8.852 5.116 13.195 1.00 49.66 217 ALA A O 1
ATOM 1610 N N . GLU A 1 218 ? 8.244 6.916 14.385 1.00 49.84 218 GLU A N 1
ATOM 1611 C CA . GLU A 1 218 ? 8.015 6.206 15.646 1.00 49.84 218 GLU A CA 1
ATOM 1612 C C . GLU A 1 218 ? 6.650 6.542 16.244 1.00 49.84 218 GLU A C 1
ATOM 1614 O O . GLU A 1 218 ? 6.148 7.661 16.096 1.00 49.84 218 GLU A O 1
ATOM 1619 N N . THR A 1 219 ? 6.081 5.575 16.968 1.00 49.41 219 THR A N 1
ATOM 1620 C CA . THR A 1 219 ? 4.953 5.820 17.868 1.00 49.41 219 THR A CA 1
ATOM 1621 C C . THR A 1 219 ? 5.484 6.416 19.164 1.00 49.41 219 THR A C 1
ATOM 1623 O O . THR A 1 219 ? 6.242 5.769 19.882 1.00 49.41 219 THR A O 1
ATOM 1626 N N . ILE A 1 220 ? 5.076 7.637 19.486 1.00 51.72 220 ILE A N 1
ATOM 1627 C CA . ILE A 1 220 ? 5.506 8.319 20.710 1.00 51.72 220 ILE A CA 1
ATOM 1628 C C . ILE A 1 220 ? 4.350 8.484 21.688 1.00 51.72 220 ILE A C 1
ATOM 1630 O O . ILE A 1 220 ? 3.240 8.796 21.270 1.00 51.72 220 ILE A O 1
ATOM 1634 N N . SER A 1 221 ? 4.610 8.346 22.990 1.00 56.03 221 SER A N 1
ATOM 1635 C CA . SER A 1 221 ? 3.665 8.807 24.010 1.00 56.03 221 SER A CA 1
ATOM 1636 C C . SER A 1 221 ? 4.002 10.242 24.410 1.00 56.03 221 SER A C 1
ATOM 1638 O O . SER A 1 221 ? 5.110 10.508 24.879 1.00 56.03 221 SER A O 1
ATOM 1640 N N . VAL A 1 222 ? 3.058 11.163 24.224 1.00 58.22 222 VAL A N 1
ATOM 1641 C CA . VAL A 1 222 ? 3.134 12.528 24.753 1.00 58.22 222 VAL A CA 1
ATOM 1642 C C . VAL A 1 222 ? 2.360 12.563 26.058 1.00 58.22 222 VAL A C 1
ATOM 1644 O O . VAL A 1 222 ? 1.156 12.354 26.036 1.00 58.22 222 VAL A O 1
ATOM 1647 N N . ASN A 1 223 ? 3.021 12.817 27.182 1.00 61.38 223 ASN A N 1
ATOM 1648 C CA . ASN A 1 223 ? 2.338 13.083 28.443 1.00 61.38 223 ASN A CA 1
ATOM 1649 C C . ASN A 1 223 ? 2.247 14.586 28.635 1.00 61.38 223 ASN A C 1
ATOM 1651 O O . ASN A 1 223 ? 3.283 15.244 28.728 1.00 61.38 223 ASN A O 1
ATOM 1655 N N . VAL A 1 224 ? 1.024 15.105 28.678 1.00 60.84 224 VAL A N 1
ATOM 1656 C CA . VAL A 1 224 ? 0.768 16.526 28.906 1.00 60.84 224 VAL A CA 1
ATOM 1657 C C . VAL A 1 224 ? 0.123 16.686 30.266 1.00 60.84 224 VAL A C 1
ATOM 1659 O O . VAL A 1 224 ? -0.908 16.063 30.522 1.00 60.84 224 VAL A O 1
ATOM 1662 N N . GLY A 1 225 ? 0.715 17.510 31.129 1.00 59.97 225 GLY A N 1
ATOM 1663 C CA . GLY A 1 225 ? 0.134 17.779 32.434 1.00 59.97 225 GLY A CA 1
ATOM 1664 C C . GLY A 1 225 ? 0.354 19.181 32.978 1.00 59.97 225 GLY A C 1
ATOM 1665 O O . GLY A 1 225 ? 1.356 19.836 32.707 1.00 59.97 225 GLY A O 1
ATOM 1666 N N . GLY A 1 226 ? -0.619 19.614 33.775 1.00 57.12 226 GLY A N 1
ATOM 1667 C CA . GLY A 1 226 ? -0.605 20.807 34.615 1.00 57.12 226 GLY A CA 1
ATOM 1668 C C . GLY A 1 226 ? -1.592 20.595 35.767 1.00 57.12 226 GLY A C 1
ATOM 1669 O O . GLY A 1 226 ? -2.658 20.018 35.559 1.00 57.12 226 GLY A O 1
ATOM 1670 N N . ALA A 1 227 ? -1.214 20.980 36.991 1.00 46.53 227 ALA A N 1
ATOM 1671 C CA . ALA A 1 227 ? -2.044 20.860 38.201 1.00 46.53 227 ALA A CA 1
ATOM 1672 C C . ALA A 1 227 ? -2.701 19.470 38.431 1.00 46.53 227 ALA A C 1
ATOM 1674 O O . ALA A 1 227 ? -3.871 19.377 38.794 1.00 46.53 227 ALA A O 1
ATOM 1675 N N . GLY A 1 228 ? -1.949 18.377 38.236 1.00 49.88 228 GLY A N 1
ATOM 1676 C CA . GLY A 1 228 ? -2.355 17.030 38.676 1.00 49.88 228 GLY A CA 1
ATOM 1677 C C . GLY A 1 228 ? -3.154 16.181 37.679 1.00 49.88 228 GLY A C 1
ATOM 1678 O O . GLY A 1 228 ? -3.613 15.105 38.051 1.00 49.88 228 GLY A O 1
ATOM 1679 N N . ARG A 1 229 ? -3.306 16.613 36.420 1.00 53.34 229 ARG A N 1
ATOM 1680 C CA . ARG A 1 229 ? -3.853 15.778 35.332 1.00 53.34 229 ARG A CA 1
ATOM 1681 C C . ARG A 1 229 ? -2.762 15.457 34.321 1.00 53.34 229 ARG A C 1
ATOM 1683 O O . ARG A 1 229 ? -2.017 16.356 33.950 1.00 53.34 229 ARG A O 1
ATOM 1690 N N . VAL A 1 230 ? -2.674 14.198 33.900 1.00 56.94 230 VAL A N 1
ATOM 1691 C CA . VAL A 1 230 ? -1.742 13.729 32.868 1.00 56.94 230 VAL A CA 1
ATOM 1692 C C . VAL A 1 230 ? -2.547 12.976 31.820 1.00 56.94 230 VAL A C 1
ATOM 1694 O O . VAL A 1 230 ? -3.240 12.023 32.160 1.00 56.94 230 VAL A O 1
ATOM 1697 N N . ALA A 1 231 ? -2.443 13.397 30.564 1.00 55.62 231 ALA A N 1
ATOM 1698 C CA . ALA A 1 231 ? -3.010 12.683 29.426 1.00 55.62 231 ALA A CA 1
ATOM 1699 C C . ALA A 1 231 ? -1.879 12.156 28.542 1.00 55.62 231 ALA A C 1
ATOM 1701 O O . ALA A 1 231 ? -0.940 12.900 28.248 1.00 55.62 231 ALA A O 1
ATOM 1702 N N . SER A 1 232 ? -1.970 10.886 28.140 1.00 55.16 232 SER A N 1
ATOM 1703 C CA . SER A 1 232 ? -1.013 10.229 27.249 1.00 55.16 232 SER A CA 1
ATOM 1704 C C . SER A 1 232 ? -1.576 10.164 25.829 1.00 55.16 232 SER A C 1
ATOM 1706 O O . SER A 1 232 ? -2.663 9.634 25.616 1.00 55.16 232 SER A O 1
ATOM 1708 N N . TYR A 1 233 ? -0.825 10.662 24.850 1.00 58.84 233 TYR A N 1
ATOM 1709 C CA . TYR A 1 233 ? -1.227 10.677 23.440 1.00 58.84 233 TYR A CA 1
ATOM 1710 C C . TYR A 1 233 ? -0.264 9.858 22.594 1.00 58.84 233 TYR A C 1
ATOM 1712 O O . TYR A 1 233 ? 0.941 9.980 22.786 1.00 58.84 233 TYR A O 1
ATOM 1720 N N . TYR A 1 234 ? -0.772 9.094 21.627 1.00 51.91 234 TYR A N 1
ATOM 1721 C CA . TYR A 1 234 ? 0.055 8.396 20.642 1.00 51.91 234 TYR A CA 1
ATOM 1722 C C . TYR A 1 234 ? 0.217 9.250 19.378 1.00 51.91 234 TYR A C 1
ATOM 1724 O O . TYR A 1 234 ? -0.771 9.609 18.740 1.00 51.91 234 TYR A O 1
ATOM 1732 N N . GLY A 1 235 ? 1.455 9.606 19.028 1.00 49.53 235 GLY A N 1
ATOM 1733 C CA . GLY A 1 235 ? 1.781 10.402 17.838 1.00 49.53 235 GLY A CA 1
ATOM 1734 C C . GLY A 1 235 ? 2.705 9.665 16.867 1.00 49.53 235 GLY A C 1
ATOM 1735 O O . GLY A 1 235 ? 3.442 8.778 17.283 1.00 49.53 235 GLY A O 1
ATOM 1736 N N . ILE A 1 236 ? 2.675 10.062 15.591 1.00 50.97 236 ILE A N 1
ATOM 1737 C CA . ILE A 1 236 ? 3.599 9.617 14.531 1.00 50.97 236 ILE A CA 1
ATOM 1738 C C . ILE A 1 236 ? 4.515 10.796 14.178 1.00 50.97 236 ILE A C 1
ATOM 1740 O O . ILE A 1 236 ? 4.051 11.938 14.140 1.00 50.97 236 ILE A O 1
ATOM 1744 N N . VAL A 1 237 ? 5.795 10.534 13.900 1.00 50.97 237 VAL A N 1
ATOM 1745 C CA . VAL A 1 237 ? 6.765 11.557 13.464 1.00 50.97 237 VAL A CA 1
ATOM 1746 C C . VAL A 1 237 ? 6.271 12.328 12.245 1.00 50.97 237 VAL A C 1
ATOM 1748 O O . VAL A 1 237 ? 5.705 11.772 11.303 1.00 50.97 237 VAL A O 1
ATOM 1751 N N . GLY A 1 238 ? 6.463 13.643 12.303 1.00 50.12 238 GLY A N 1
ATOM 1752 C CA . GLY A 1 238 ? 5.947 14.577 11.320 1.00 50.12 238 GLY A CA 1
ATOM 1753 C C . GLY A 1 238 ? 4.502 14.947 11.496 1.00 50.12 238 GLY A C 1
ATOM 1754 O O . GLY A 1 238 ? 3.807 15.213 10.514 1.00 50.12 238 GLY A O 1
ATOM 1755 N N . LYS A 1 239 ? 4.072 14.978 12.755 1.00 52.62 239 LYS A N 1
ATOM 1756 C CA . LYS A 1 239 ? 2.798 15.538 13.162 1.00 52.62 239 LYS A CA 1
ATOM 1757 C C . LYS A 1 239 ? 3.006 16.580 14.256 1.00 52.62 239 LYS A C 1
ATOM 1759 O O . LYS A 1 239 ? 3.770 16.377 15.198 1.00 52.62 239 LYS A O 1
ATOM 1764 N N . ASN A 1 240 ? 2.282 17.686 14.131 1.00 57.47 240 ASN A N 1
ATOM 1765 C CA . ASN A 1 240 ? 2.166 18.694 15.183 1.00 57.47 240 ASN A CA 1
ATOM 1766 C C . ASN A 1 240 ? 0.962 18.356 16.062 1.00 57.47 240 ASN A C 1
ATOM 1768 O O . ASN A 1 240 ? -0.111 18.101 15.518 1.00 57.47 240 ASN A O 1
ATOM 1772 N N . LEU A 1 241 ? 1.135 18.376 17.382 1.00 61.91 241 LEU A N 1
ATOM 1773 C CA . LEU A 1 241 ? 0.080 18.244 18.380 1.00 61.91 241 LEU A CA 1
ATOM 1774 C C . LEU A 1 241 ? -0.286 19.640 18.901 1.00 61.91 241 LEU A C 1
ATOM 1776 O O . LEU A 1 241 ? 0.490 20.287 19.600 1.00 61.91 241 LEU A O 1
ATOM 1780 N N . TYR A 1 242 ? -1.484 20.107 18.574 1.00 64.44 242 TYR A N 1
ATOM 1781 C CA . TYR A 1 242 ? -2.016 21.369 19.098 1.00 64.44 242 TYR A CA 1
ATOM 1782 C C . TYR A 1 242 ? -2.888 21.105 20.312 1.00 64.44 242 TYR A C 1
ATOM 1784 O O . TYR A 1 242 ? -3.753 20.254 20.220 1.00 64.44 242 TYR A O 1
ATOM 1792 N N . ILE A 1 243 ? -2.726 21.843 21.406 1.00 63.94 243 ILE A N 1
ATOM 1793 C CA . ILE A 1 243 ? -3.518 21.633 22.625 1.00 63.94 243 ILE A CA 1
ATOM 1794 C C . ILE A 1 243 ? -4.331 22.884 22.904 1.00 63.94 243 ILE A C 1
ATOM 1796 O O 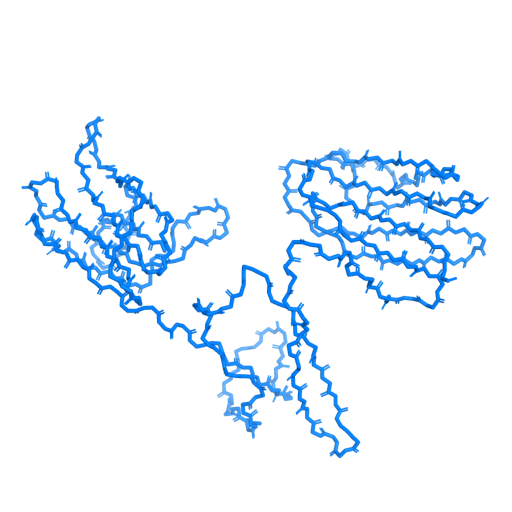. ILE A 1 243 ? -3.759 23.949 23.104 1.00 63.94 243 ILE A O 1
ATOM 1800 N N . ASN A 1 244 ? -5.655 22.764 22.923 1.00 62.06 244 ASN A N 1
ATOM 1801 C CA . ASN A 1 244 ? -6.560 23.870 23.228 1.00 62.06 244 ASN A CA 1
ATOM 1802 C C . ASN A 1 244 ? -7.487 23.513 24.386 1.00 62.06 244 ASN A C 1
ATOM 1804 O O . ASN A 1 244 ? -7.747 22.336 24.643 1.00 62.06 244 ASN A O 1
ATOM 1808 N N . ALA A 1 245 ? -7.994 24.546 25.060 1.00 57.34 245 ALA A N 1
ATOM 1809 C CA . ALA A 1 245 ? -9.097 24.383 25.994 1.00 57.34 245 ALA A CA 1
ATOM 1810 C C . ALA A 1 245 ? -10.337 23.936 25.205 1.00 57.34 245 ALA A C 1
ATOM 1812 O O . ALA A 1 245 ? -10.561 24.427 24.094 1.00 57.34 245 ALA A O 1
ATOM 1813 N N . ALA A 1 246 ? -11.074 22.973 25.762 1.00 54.84 246 ALA A N 1
ATOM 1814 C CA . ALA A 1 246 ? -12.345 22.505 25.212 1.00 54.84 246 ALA A CA 1
ATOM 1815 C C . ALA A 1 246 ? -13.400 23.622 25.136 1.00 54.84 246 ALA A C 1
ATOM 1817 O O . ALA A 1 246 ? -13.380 24.517 26.014 1.00 54.84 246 ALA A O 1
#

Sequence (246 aa):
MFASVQVNAGNIVSAMADTVISIGQQTQLVVSGGGVKFNPPTAGNAGELDATNMTGEDQGLAVGFIGEGGFPNPLLVWQNVGNENTIQAEFTPIISAYVTSDYQQTQLITGQIVSPVLLNQNLALLPTQQLYTLSMKSDGSYFITADQAVSASPRPKIKFDPGFDYYLQGKSEAISVTNGLSSVILVKVSNADPKGKAEIFSEVGPGQSNAWPREVAETISVNVGGAGRVASYYGIVGKNLYINAA

Secondary structure (DSSP, 8-state):
-EEEEEEETTEEEEEEEEE---TTEEEEEEEETTEEEEPPPEE--TTEEEEEEESSS-EEEEEEEE-GGG-EEEEEEEEEE-TTPEEEEE---EEEE---S---TTS---S---SPPSEEEEGGGS-SS--EEEEE-TTS-EEEEEPPP--S-S---B-SSTTEEEEEE---SEEEEEE-SSS-EEEEETT--TT-----PEEE-TT-EEEEE-SS--EEEEEEEETTEEEEEEEESSEEEEEEE-